Protein 8JQJ (pdb70)

Structure (mmCIF, N/CA/C/O backbone):
data_8JQJ
#
_entry.id   8JQJ
#
_cell.length_a   50.329
_cell.length_b   52.353
_cell.length_c   117.491
_cell.angle_alpha   90.00
_cell.angle_beta   90.00
_cell.angle_gamma   90.00
#
_symmetry.space_group_name_H-M   'P 21 21 21'
#
loop_
_entity.id
_entity.type
_entity.pdbx_description
1 polymer 'Aldehyde reductase 2'
2 water water
#
loop_
_atom_site.group_PDB
_atom_site.id
_atom_site.type_symbol
_atom_site.label_atom_id
_atom_site.label_alt_id
_atom_site.label_comp_id
_atom_site.label_asym_id
_atom_site.label_entity_id
_atom_site.label_seq_id
_atom_site.pdbx_PDB_ins_code
_atom_site.Cartn_x
_atom_site.Cartn_y
_atom_site.Cartn_z
_atom_site.occupancy
_atom_site.B_iso_or_equiv
_atom_site.auth_seq_id
_atom_site.auth_comp_id
_atom_site.auth_asym_id
_atom_site.auth_atom_id
_atom_site.pdbx_PDB_model_num
ATOM 1 N N . ILE A 1 4 ? 39.842 46.322 8.135 1.00 40.95 4 ILE A N 1
ATOM 2 C CA . ILE A 1 4 ? 41.034 45.503 8.308 1.00 35.09 4 ILE A CA 1
ATOM 3 C C . ILE A 1 4 ? 42.099 45.911 7.294 1.00 33.60 4 ILE A C 1
ATOM 4 O O . ILE A 1 4 ? 41.847 45.898 6.088 1.00 33.60 4 ILE A O 1
ATOM 9 N N . ASP A 1 5 ? 43.285 46.271 7.785 1.00 32.39 5 ASP A N 1
ATOM 10 C CA . ASP A 1 5 ? 44.356 46.714 6.898 1.00 27.70 5 ASP A CA 1
ATOM 11 C C . ASP A 1 5 ? 44.722 45.630 5.890 1.00 21.41 5 ASP A C 1
ATOM 12 O O . ASP A 1 5 ? 44.996 44.481 6.254 1.00 21.30 5 ASP A O 1
ATOM 17 N N . ASN A 1 6 ? 44.717 46.009 4.612 1.00 18.78 6 ASN A N 1
ATOM 18 C CA . ASN A 1 6 ? 45.151 45.138 3.519 1.00 16.05 6 ASN A CA 1
ATOM 19 C C . ASN A 1 6 ? 44.291 43.890 3.354 1.00 16.59 6 ASN A C 1
ATOM 20 O O . ASN A 1 6 ? 44.757 42.881 2.829 1.00 16.80 6 ASN A O 1
ATOM 25 N N . ALA A 1 7 ? 43.027 43.955 3.763 1.00 17.56 7 ALA A N 1
ATOM 26 C CA . ALA A 1 7 ? 42.153 42.796 3.629 1.00 14.96 7 ALA A CA 1
ATOM 27 C C . ALA A 1 7 ? 42.111 42.319 2.181 1.00 18.08 7 ALA A C 1
ATOM 28 O O . ALA A 1 7 ? 41.949 43.115 1.252 1.00 17.85 7 ALA A O 1
ATOM 30 N N . VAL A 1 8 ? 42.274 41.010 1.981 1.00 15.17 8 VAL A N 1
ATOM 31 C CA . VAL A 1 8 ? 42.285 40.491 0.618 1.00 17.40 8 VAL A CA 1
ATOM 32 C C . VAL A 1 8 ? 40.872 40.328 0.080 1.00 18.04 8 VAL A C 1
ATOM 33 O O . VAL A 1 8 ? 40.686 40.228 -1.141 1.00 21.24 8 VAL A O 1
ATOM 37 N N . LEU A 1 9 ? 39.873 40.278 0.955 1.00 16.37 9 LEU A N 1
ATOM 38 C CA . LEU A 1 9 ? 38.495 40.374 0.524 1.00 17.18 9 LEU A CA 1
ATOM 39 C C . LEU A 1 9 ? 38.043 41.800 0.772 1.00 18.91 9 LEU A C 1
ATOM 40 O O . LEU A 1 9 ? 38.064 42.254 1.927 1.00 18.31 9 LEU A O 1
ATOM 45 N N . PRO A 1 10 ? 37.676 42.541 -0.273 1.00 22.74 10 PRO A N 1
ATOM 46 C CA . PRO A 1 10 ? 37.280 43.943 -0.096 1.00 25.71 10 PRO A CA 1
ATOM 47 C C . PRO A 1 10 ? 36.152 44.080 0.915 1.00 24.97 10 PRO A C 1
ATOM 48 O O . PRO A 1 10 ? 35.339 43.170 1.096 1.00 20.47 10 PRO A O 1
ATOM 52 N N . GLU A 1 11 ? 36.109 45.232 1.583 1.00 26.97 11 GLU A N 1
ATOM 53 C CA . GLU A 1 11 ? 35.045 45.477 2.546 1.00 30.18 11 GLU A CA 1
ATOM 54 C C . GLU A 1 11 ? 33.682 45.327 1.884 1.00 24.38 11 GLU A C 1
ATOM 55 O O . GLU A 1 11 ? 33.468 45.769 0.752 1.00 24.90 11 GLU A O 1
ATOM 61 N N . GLY A 1 12 ? 32.767 44.676 2.594 1.00 21.40 12 GLY A N 1
ATOM 62 C CA . GLY A 1 12 ? 31.455 44.401 2.058 1.00 21.64 12 GLY A CA 1
ATOM 63 C C . GLY A 1 12 ? 31.354 43.163 1.197 1.00 19.53 12 GLY A C 1
ATOM 64 O O . GLY A 1 12 ? 30.264 42.878 0.687 1.00 20.01 12 GLY A O 1
ATOM 65 N N . SER A 1 13 ? 32.448 42.419 1.023 1.00 18.82 13 SER A N 1
ATOM 66 C CA . SER A 1 13 ? 32.435 41.193 0.240 1.00 18.84 13 SER A CA 1
ATOM 67 C C . SER A 1 13 ? 31.559 40.141 0.914 1.00 15.35 13 SER A C 1
ATOM 68 O O . SER A 1 13 ? 31.324 40.171 2.126 1.00 16.28 13 SER A O 1
ATOM 71 N N . LEU A 1 14 ? 31.095 39.188 0.108 1.00 15.77 14 LEU A N 1
ATOM 72 C CA . LEU A 1 14 ? 30.244 38.104 0.585 1.00 14.55 14 LEU A CA 1
ATOM 73 C C . LEU A 1 14 ? 31.086 36.896 0.980 1.00 14.83 14 LEU A C 1
ATOM 74 O O . LEU A 1 14 ? 31.941 36.444 0.213 1.00 14.68 14 LEU A O 1
ATOM 79 N N . VAL A 1 15 ? 30.823 36.359 2.170 1.00 13.63 15 VAL A N 1
ATOM 80 C CA . VAL A 1 15 ? 31.436 35.118 2.627 1.00 14.49 15 VAL A CA 1
ATOM 81 C C . VAL A 1 15 ? 30.339 34.088 2.865 1.00 13.26 15 VAL A C 1
ATOM 82 O O . VAL A 1 15 ? 29.347 34.373 3.548 1.00 13.08 15 VAL A O 1
ATOM 86 N N . LEU A 1 16 ? 30.511 32.902 2.290 1.00 12.35 16 LEU A N 1
ATOM 87 C CA . LEU A 1 16 ? 29.628 31.779 2.568 1.00 12.18 16 LEU A CA 1
ATOM 88 C C . LEU A 1 16 ? 30.126 31.062 3.816 1.00 13.34 16 LEU A C 1
ATOM 89 O O . LEU A 1 16 ? 31.281 30.622 3.859 1.00 13.97 16 LEU A O 1
ATOM 94 N N . VAL A 1 17 ? 29.277 30.951 4.833 1.00 12.92 17 VAL A N 1
ATOM 95 C CA . VAL A 1 17 ? 29.601 30.215 6.053 1.00 12.74 17 VAL A CA 1
ATOM 96 C C . VAL A 1 17 ? 28.671 29.013 6.110 1.00 13.69 17 VAL A C 1
ATOM 97 O O . VAL A 1 17 ? 27.460 29.166 6.308 1.00 14.71 17 VAL A O 1
ATOM 101 N N . THR A 1 18 ? 29.217 27.816 5.929 1.00 13.53 18 THR A N 1
ATOM 102 C CA . THR A 1 18 ? 28.384 26.622 5.991 1.00 13.34 18 THR A CA 1
ATOM 103 C C . THR A 1 18 ? 28.185 26.186 7.439 1.00 14.64 18 THR A C 1
ATOM 104 O O . THR A 1 18 ? 29.066 26.342 8.284 1.00 15.88 18 THR A O 1
ATOM 108 N N . GLY A 1 19 ? 27.004 25.649 7.726 1.00 14.37 19 GLY A N 1
ATOM 109 C CA . GLY A 1 19 ? 26.693 25.241 9.091 1.00 15.83 19 GLY A CA 1
ATOM 110 C C . GLY A 1 19 ? 26.611 26.395 10.066 1.00 16.14 19 GLY A C 1
ATOM 111 O O . GLY A 1 19 ? 27.028 26.260 11.225 1.00 16.09 19 GLY A O 1
ATOM 112 N N . ALA A 1 20 ? 26.047 27.523 9.632 1.00 15.50 20 ALA A N 1
ATOM 113 C CA . ALA A 1 20 ? 26.111 28.773 10.376 1.00 15.50 20 ALA A CA 1
ATOM 114 C C . ALA A 1 20 ? 25.340 28.740 11.689 1.00 15.14 20 ALA A C 1
ATOM 115 O O . ALA A 1 20 ? 25.535 29.628 12.525 1.00 17.78 20 ALA A O 1
ATOM 117 N N . ASN A 1 21 ? 24.465 27.753 11.887 1.00 15.89 21 ASN A N 1
ATOM 118 C CA . ASN A 1 21 ? 23.738 27.651 13.145 1.00 16.94 21 ASN A CA 1
ATOM 119 C C . ASN A 1 21 ? 24.557 26.999 14.253 1.00 16.93 21 ASN A C 1
ATOM 120 O O . ASN A 1 21 ? 24.124 27.022 15.412 1.00 18.42 21 ASN A O 1
ATOM 125 N N . GLY A 1 22 ? 25.709 26.412 13.930 1.00 15.40 22 GLY A N 1
ATOM 126 C CA . GLY A 1 22 ? 26.552 25.825 14.956 1.00 17.43 22 GLY A CA 1
ATOM 127 C C . GLY A 1 22 ? 27.108 26.875 15.900 1.00 15.46 22 GLY A C 1
ATOM 128 O O . GLY A 1 22 ? 27.134 28.070 15.601 1.00 14.90 22 GLY A O 1
ATOM 129 N N . PHE A 1 23 ? 27.551 26.417 17.076 1.00 16.10 23 PHE A N 1
ATOM 130 C CA . PHE A 1 23 ? 28.055 27.346 18.085 1.00 15.96 23 PHE A CA 1
ATOM 131 C C . PHE A 1 23 ? 29.293 28.091 17.583 1.00 14.54 23 PHE A C 1
ATOM 132 O O . PHE A 1 23 ? 29.317 29.328 17.536 1.00 14.98 23 PHE A O 1
ATOM 140 N N . VAL A 1 24 ? 30.340 27.352 17.218 1.00 14.44 24 VAL A N 1
ATOM 141 C CA . VAL A 1 24 ? 31.546 27.994 16.699 1.00 16.15 24 VAL A CA 1
ATOM 142 C C . VAL A 1 24 ? 31.224 28.795 15.440 1.00 14.55 24 VAL A C 1
ATOM 143 O O . VAL A 1 24 ? 31.664 29.942 15.283 1.00 14.68 24 VAL A O 1
ATOM 147 N N . ALA A 1 25 ? 30.428 28.213 14.541 1.00 14.69 25 ALA A N 1
ATOM 148 C CA . ALA A 1 25 ? 30.125 28.880 13.279 1.00 14.71 25 ALA A CA 1
ATOM 149 C C . ALA A 1 25 ? 29.428 30.213 13.507 1.00 14.61 25 ALA A C 1
ATOM 150 O O . ALA A 1 25 ? 29.706 31.191 12.803 1.00 13.96 25 ALA A O 1
ATOM 152 N N . SER A 1 26 ? 28.528 30.279 14.494 1.00 14.67 26 SER A N 1
ATOM 153 C CA . SER A 1 26 ? 27.819 31.530 14.750 1.00 14.67 26 SER A CA 1
ATOM 154 C C . SER A 1 26 ? 28.765 32.631 15.208 1.00 13.49 26 SER A C 1
ATOM 155 O O . SER A 1 26 ? 28.515 33.812 14.944 1.00 14.32 26 SER A O 1
ATOM 158 N N . HIS A 1 27 ? 29.860 32.271 15.883 1.00 13.39 27 HIS A N 1
ATOM 159 C CA . HIS A 1 27 ? 30.857 33.272 16.246 1.00 13.86 27 HIS A CA 1
ATOM 160 C C . HIS A 1 27 ? 31.695 33.708 15.050 1.00 13.10 27 HIS A C 1
ATOM 161 O O . HIS A 1 27 ? 32.135 34.862 14.999 1.00 15.00 27 HIS A O 1
ATOM 168 N N . VAL A 1 28 ? 31.929 32.801 14.103 1.00 13.25 28 VAL A N 1
ATOM 169 C CA . VAL A 1 28 ? 32.557 33.178 12.843 1.00 12.76 28 VAL A CA 1
ATOM 170 C C . VAL A 1 28 ? 31.667 34.154 12.083 1.00 13.72 28 VAL A C 1
ATOM 171 O O . VAL A 1 28 ? 32.132 35.197 11.606 1.00 14.72 28 VAL A O 1
ATOM 175 N N . VAL A 1 29 ? 30.371 33.841 11.990 1.00 13.80 29 VAL A N 1
ATOM 176 C CA . VAL A 1 29 ? 29.415 34.761 11.376 1.00 13.19 29 VAL A CA 1
ATOM 177 C C . VAL A 1 29 ? 29.462 36.119 12.063 1.00 14.12 29 VAL A C 1
ATOM 178 O O . VAL A 1 29 ? 29.586 37.164 11.407 1.00 14.56 29 VAL A O 1
ATOM 182 N N . GLU A 1 30 ? 29.362 36.125 13.396 1.00 13.75 30 GLU A N 1
ATOM 183 C CA . GLU A 1 30 ? 29.301 37.386 14.127 1.00 13.50 30 GLU A CA 1
ATOM 184 C C . GLU A 1 30 ? 30.524 38.254 13.861 1.00 15.67 30 GLU A C 1
ATOM 185 O O . GLU A 1 30 ? 30.397 39.466 13.646 1.00 16.82 30 GLU A O 1
ATOM 191 N N . GLN A 1 31 ? 31.717 37.653 13.835 1.00 14.56 31 GLN A N 1
ATOM 192 C CA . GLN A 1 31 ? 32.921 38.449 13.620 1.00 14.99 31 GLN A CA 1
ATOM 193 C C . GLN A 1 31 ? 33.006 38.957 12.183 1.00 14.91 31 GLN A C 1
ATOM 194 O O . GLN A 1 31 ? 33.486 40.071 11.940 1.00 15.14 31 GLN A O 1
ATOM 200 N N . LEU A 1 32 ? 32.541 38.164 11.219 1.00 13.6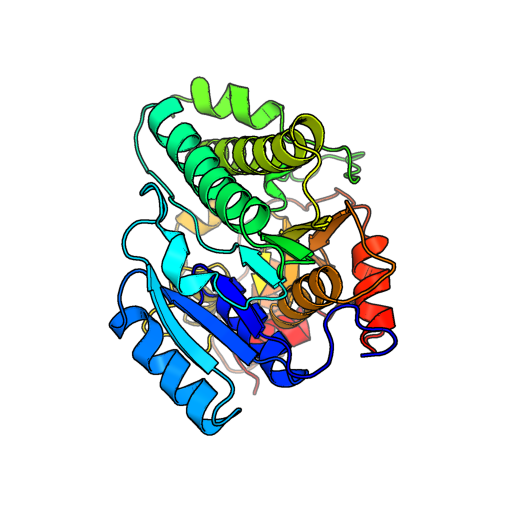2 32 LEU A N 1
ATOM 201 C CA . LEU A 1 32 ? 32.496 38.638 9.839 1.00 13.00 32 LEU A CA 1
ATOM 202 C C . LEU A 1 32 ? 31.559 39.833 9.708 1.00 13.73 32 LEU A C 1
ATOM 203 O O . LEU A 1 32 ? 31.915 40.859 9.115 1.00 15.68 32 LEU A O 1
ATOM 208 N N . LEU A 1 33 ? 30.356 39.715 10.273 1.00 13.54 33 LEU A N 1
ATOM 209 C CA . LEU A 1 33 ? 29.387 40.806 10.217 1.00 14.36 33 LEU A CA 1
ATOM 210 C C . LEU A 1 33 ? 29.902 42.033 10.959 1.00 14.78 33 LEU A C 1
ATOM 211 O O . LEU A 1 33 ? 29.737 43.167 10.492 1.00 17.33 33 LEU A O 1
ATOM 216 N N . GLU A 1 34 ? 30.536 41.818 12.117 1.00 17.17 34 GLU A N 1
ATOM 217 C CA . GLU A 1 34 ? 31.113 42.905 12.901 1.00 17.78 34 GLU A CA 1
ATOM 218 C C . GLU A 1 34 ? 32.144 43.695 12.103 1.00 18.35 34 GLU A C 1
ATOM 219 O O . GLU A 1 34 ? 32.309 44.899 12.326 1.00 20.64 34 GLU A O 1
ATOM 225 N N . HIS A 1 35 ? 32.845 43.045 11.175 1.00 15.69 35 HIS A N 1
ATOM 226 C CA . HIS A 1 35 ? 33.892 43.703 10.406 1.00 16.03 35 HIS A CA 1
ATOM 227 C C . HIS A 1 35 ? 33.435 44.122 9.012 1.00 17.80 35 HIS A C 1
ATOM 228 O O . HIS A 1 35 ? 34.273 44.406 8.149 1.00 21.19 35 HIS A O 1
ATOM 235 N N . GLY A 1 36 ? 32.126 44.177 8.785 1.00 17.33 36 GLY A N 1
ATOM 236 C CA . GLY A 1 36 ? 31.582 44.776 7.584 1.00 18.26 36 GLY A CA 1
ATOM 237 C C . GLY A 1 36 ? 31.377 43.845 6.416 1.00 20.16 36 GLY A C 1
ATOM 238 O O . GLY A 1 36 ? 31.062 44.320 5.319 1.00 21.02 36 GLY A O 1
ATOM 239 N N . TYR A 1 37 ? 31.536 42.541 6.605 1.00 15.33 37 TYR A N 1
ATOM 240 C CA . TYR A 1 37 ? 31.319 41.594 5.527 1.00 14.81 37 TYR A CA 1
ATOM 241 C C . TYR A 1 37 ? 29.860 41.162 5.483 1.00 15.15 37 TYR A C 1
ATOM 242 O O . TYR A 1 37 ? 29.150 41.186 6.490 1.00 16.82 37 TYR A O 1
ATOM 251 N N . LYS A 1 38 ? 29.406 40.798 4.293 1.00 15.53 38 LYS A N 1
ATOM 252 C CA . LYS A 1 38 ? 28.121 40.137 4.171 1.00 13.77 38 LYS A CA 1
ATOM 253 C C . LYS A 1 38 ? 28.330 38.637 4.317 1.00 14.07 38 LYS A C 1
ATOM 254 O O . LYS A 1 38 ? 29.354 38.090 3.894 1.00 16.03 38 LYS A O 1
ATOM 260 N N . VAL A 1 39 ? 27.358 37.972 4.930 1.00 14.56 39 VAL A N 1
ATOM 261 C CA . VAL A 1 39 ? 27.451 36.543 5.185 1.00 14.41 39 VAL A CA 1
ATOM 262 C C . VAL A 1 39 ? 26.213 35.853 4.637 1.00 15.12 39 VAL A C 1
ATOM 263 O O . VAL A 1 39 ? 25.085 36.293 4.890 1.00 15.24 39 VAL A O 1
ATOM 267 N N . ARG A 1 40 ? 26.425 34.787 3.878 1.00 13.24 40 ARG A N 1
ATOM 268 C CA . ARG A 1 40 ? 25.373 33.842 3.532 1.00 13.81 40 ARG A CA 1
ATOM 269 C C . ARG A 1 40 ? 25.638 32.608 4.378 1.00 13.12 40 ARG A C 1
ATOM 270 O O . ARG A 1 40 ? 26.657 31.932 4.193 1.00 13.59 40 ARG A O 1
ATOM 278 N N . GLY A 1 41 ? 24.743 32.337 5.319 1.00 12.87 41 GLY A N 1
ATOM 279 C CA . GLY A 1 41 ? 24.946 31.238 6.244 1.00 13.71 41 GLY A CA 1
ATOM 280 C C . GLY A 1 41 ? 24.024 30.077 5.944 1.00 15.42 41 GLY A C 1
ATOM 281 O O . GLY A 1 41 ? 22.811 30.276 5.817 1.00 16.00 41 GLY A O 1
ATOM 282 N N . THR A 1 42 ? 24.566 28.869 5.810 1.00 15.13 42 THR A N 1
ATOM 283 C CA . THR A 1 42 ? 23.750 27.708 5.484 1.00 15.52 42 THR A CA 1
ATOM 284 C C . THR A 1 42 ? 23.372 26.906 6.722 1.00 15.95 42 THR A C 1
ATOM 285 O O . THR A 1 42 ? 24.095 26.869 7.719 1.00 15.79 42 THR A O 1
ATOM 289 N N . ALA A 1 43 ? 22.218 26.257 6.633 1.00 17.06 43 ALA A N 1
ATOM 290 C CA . ALA A 1 43 ? 21.792 25.276 7.616 1.00 19.20 43 ALA A CA 1
ATOM 291 C C . ALA A 1 43 ? 20.966 24.228 6.889 1.00 20.94 43 ALA A C 1
ATOM 292 O O . ALA A 1 43 ? 20.576 24.408 5.732 1.00 18.92 43 ALA A O 1
ATOM 294 N N . ARG A 1 44 ? 20.698 23.109 7.564 1.00 23.24 44 ARG A N 1
ATOM 295 C CA . ARG A 1 44 ? 19.948 21.997 6.917 1.00 26.37 44 ARG A CA 1
ATOM 296 C C . ARG A 1 44 ? 18.489 22.409 6.694 1.00 27.64 44 ARG A C 1
ATOM 297 O O . ARG A 1 44 ? 17.855 21.821 5.809 1.00 28.45 44 ARG A O 1
ATOM 305 N N . SER A 1 45 ? 17.984 23.367 7.472 1.00 26.40 45 SER A N 1
ATOM 306 C CA . SER A 1 45 ? 16.648 23.893 7.249 1.00 30.16 45 SER A CA 1
ATOM 307 C C . SER A 1 45 ? 16.644 25.347 7.692 1.00 28.20 45 SER A C 1
ATOM 308 O O . SER A 1 45 ? 17.480 25.770 8.496 1.00 29.00 45 SER A O 1
ATOM 311 N N . ALA A 1 46 ? 15.697 26.116 7.152 1.00 28.75 46 ALA A N 1
ATOM 312 C CA . ALA A 1 46 ? 15.608 27.522 7.527 1.00 28.26 46 ALA A CA 1
ATOM 313 C C . ALA A 1 46 ? 15.251 27.694 8.998 1.00 29.86 46 ALA A C 1
ATOM 314 O O . ALA A 1 46 ? 15.671 28.674 9.625 1.00 29.51 46 ALA A O 1
ATOM 316 N N . SER A 1 47 ? 14.499 26.753 9.575 1.00 30.60 47 SER A N 1
ATOM 317 C CA . SER A 1 47 ? 14.125 26.894 10.980 1.00 30.83 47 SER A CA 1
ATOM 318 C C . SER A 1 47 ? 15.335 26.808 11.905 1.00 28.54 47 SER A C 1
ATOM 319 O O . SER A 1 47 ? 15.347 27.445 12.966 1.00 28.75 47 SER A O 1
ATOM 322 N N . LYS A 1 48 ? 16.369 26.056 11.508 1.00 28.16 48 LYS A N 1
ATOM 323 C CA . LYS A 1 48 ? 17.590 25.966 12.309 1.00 28.15 48 LYS A CA 1
ATOM 324 C C . LYS A 1 48 ? 18.239 27.328 12.529 1.00 25.40 48 LYS A C 1
ATOM 325 O O . LYS A 1 48 ? 18.951 27.521 13.520 1.00 26.90 48 LYS A O 1
ATOM 331 N N . LEU A 1 49 ? 18.023 28.273 11.615 1.00 22.25 49 LEU A N 1
ATOM 332 C CA . LEU A 1 49 ? 18.667 29.575 11.668 1.00 21.46 49 LEU A CA 1
ATOM 333 C C . LEU A 1 49 ? 17.717 30.698 12.061 1.00 20.85 49 LEU A C 1
ATOM 334 O O . LEU A 1 49 ? 18.128 31.863 12.075 1.00 21.06 49 LEU A O 1
ATOM 339 N N . ALA A 1 50 ? 16.467 30.379 12.406 1.00 22.98 50 ALA A N 1
ATOM 340 C CA . ALA A 1 50 ? 15.459 31.418 12.598 1.00 22.94 50 ALA A CA 1
ATOM 341 C C . ALA A 1 50 ? 15.833 32.375 13.727 1.00 20.90 50 ALA A C 1
ATOM 342 O O . ALA A 1 50 ? 15.749 33.599 13.569 1.00 21.11 50 ALA A O 1
ATOM 344 N N . ASN A 1 51 ? 16.240 31.840 14.882 1.00 20.31 51 ASN A N 1
ATOM 345 C CA . ASN A 1 51 ? 16.565 32.709 16.012 1.00 22.64 51 ASN A CA 1
ATOM 346 C C . ASN A 1 51 ? 17.832 33.515 15.756 1.00 20.45 51 ASN A C 1
ATOM 347 O O . ASN A 1 51 ? 17.881 34.714 16.056 1.00 21.57 51 ASN A O 1
ATOM 352 N N . LEU A 1 52 ? 18.869 32.875 15.208 1.00 21.12 52 LEU A N 1
ATOM 353 C CA . LEU A 1 52 ? 20.100 33.596 14.901 1.00 17.66 52 LEU A CA 1
ATOM 354 C C . LEU A 1 52 ? 19.862 34.664 13.841 1.00 18.89 52 LEU A C 1
ATOM 355 O O . LEU A 1 52 ? 20.442 35.756 13.903 1.00 18.99 52 LEU A O 1
ATOM 360 N N . GLN A 1 53 ? 19.004 34.369 12.863 1.00 18.67 53 GLN A N 1
ATOM 361 C CA . GLN A 1 53 ? 18.662 35.360 11.849 1.00 19.43 53 GLN A CA 1
ATOM 362 C C . GLN A 1 53 ? 18.018 36.597 12.469 1.00 17.41 53 GLN A C 1
ATOM 363 O O . GLN A 1 53 ? 18.315 37.727 12.065 1.00 18.83 53 GLN A O 1
ATOM 369 N N . LYS A 1 54 ? 17.136 36.408 13.452 1.00 17.63 54 LYS A N 1
ATOM 370 C CA . LYS A 1 54 ? 16.533 37.561 14.118 1.00 21.37 54 LYS A CA 1
ATOM 371 C C . LYS A 1 54 ? 17.578 38.402 14.844 1.00 18.47 54 LYS A C 1
ATOM 372 O O . LYS A 1 54 ? 17.515 39.637 14.817 1.00 20.12 54 LYS A O 1
ATOM 378 N N . ARG A 1 55 ? 18.547 37.756 15.501 1.00 18.88 55 ARG A N 1
ATOM 379 C CA . ARG A 1 55 ? 19.612 38.506 16.159 1.00 19.75 55 ARG A CA 1
ATOM 380 C C . ARG A 1 55 ? 20.426 39.306 15.151 1.00 16.39 55 ARG A C 1
ATOM 381 O O . ARG A 1 55 ? 20.698 40.496 15.357 1.00 17.69 55 ARG A O 1
ATOM 389 N N . TRP A 1 56 ? 20.837 38.662 14.057 1.00 17.86 56 TRP A N 1
ATOM 390 C CA . TRP A 1 56 ? 21.692 39.329 13.082 1.00 17.56 56 TRP A CA 1
ATOM 391 C C . TRP A 1 56 ? 20.926 40.367 12.272 1.00 16.11 56 TRP A C 1
ATOM 392 O O . TRP A 1 56 ? 21.519 41.345 11.796 1.00 16.89 56 TRP A O 1
ATOM 403 N N . ASP A 1 57 ? 19.612 40.184 12.132 1.00 17.29 57 ASP A N 1
ATOM 404 C CA . ASP A 1 57 ? 18.791 41.190 11.468 1.00 18.81 57 ASP A CA 1
ATOM 405 C C . ASP A 1 57 ? 18.690 42.458 12.307 1.00 17.85 57 ASP A C 1
ATOM 406 O O . ASP A 1 57 ? 18.638 43.563 11.755 1.00 20.93 57 ASP A O 1
ATOM 411 N N . ALA A 1 58 ? 18.687 42.325 13.636 1.00 17.60 58 ALA A N 1
ATOM 412 C CA . ALA A 1 58 ? 18.709 43.504 14.497 1.00 16.89 58 ALA A CA 1
ATOM 413 C C . ALA A 1 58 ? 20.110 44.096 14.595 1.00 17.72 58 ALA A C 1
ATOM 414 O O . ALA A 1 58 ? 20.297 45.304 14.422 1.00 19.46 58 ALA A O 1
ATOM 416 N N . LYS A 1 59 ? 21.114 43.258 14.862 1.00 19.06 59 LYS A N 1
ATOM 417 C CA . LYS A 1 59 ? 22.453 43.782 15.108 1.00 21.25 59 LYS A CA 1
ATOM 418 C C . LYS A 1 59 ? 23.121 44.276 13.833 1.00 19.84 59 LYS A C 1
ATOM 419 O O . LYS A 1 59 ? 23.841 45.283 13.857 1.00 23.47 59 LYS A O 1
ATOM 425 N N . TYR A 1 60 ? 22.936 43.548 12.731 1.00 18.24 60 TYR A N 1
ATOM 426 C CA . TYR A 1 60 ? 23.610 43.903 11.455 1.00 17.08 60 TYR A CA 1
ATOM 427 C C . TYR A 1 60 ? 22.570 43.867 10.339 1.00 19.12 60 TYR A C 1
ATOM 428 O O . TYR A 1 60 ? 22.597 42.942 9.511 1.00 18.36 60 TYR A O 1
ATOM 437 N N . PRO A 1 61 ? 21.672 44.867 10.244 1.00 20.06 61 PRO A N 1
ATOM 438 C CA . PRO A 1 61 ? 20.583 44.755 9.276 1.00 20.24 61 PRO A CA 1
ATOM 439 C C . PRO A 1 61 ? 21.047 44.684 7.816 1.00 18.89 61 PRO A C 1
ATOM 440 O O . PRO A 1 61 ? 21.879 45.468 7.421 1.00 19.81 61 PRO A O 1
ATOM 444 N N . GLY A 1 62 ? 20.499 43.725 7.069 1.00 21.04 62 GLY A N 1
ATOM 445 C CA . GLY A 1 62 ? 20.792 43.571 5.630 1.00 21.59 62 GLY A CA 1
ATOM 446 C C . GLY A 1 62 ? 22.100 42.849 5.359 1.00 21.42 62 GLY A C 1
ATOM 447 O O . GLY A 1 62 ? 22.401 42.634 4.179 1.00 23.92 62 GLY A O 1
ATOM 448 N N . ARG A 1 63 ? 22.837 42.454 6.401 1.00 17.08 63 ARG A N 1
ATOM 449 C CA . ARG A 1 63 ? 24.185 41.867 6.163 1.00 17.54 63 ARG A CA 1
ATOM 450 C C . ARG A 1 63 ? 24.186 40.337 6.217 1.00 13.96 63 ARG A C 1
ATOM 451 O O . ARG A 1 63 ? 25.144 39.743 5.713 1.00 16.22 63 ARG A O 1
ATOM 459 N N . PHE A 1 64 ? 23.133 39.736 6.761 1.00 15.21 64 PHE A N 1
ATOM 460 C CA . PHE A 1 64 ? 23.113 38.262 6.918 1.00 13.87 64 PHE A CA 1
ATOM 461 C C . PHE A 1 64 ? 21.956 37.669 6.123 1.00 18.18 64 PHE A C 1
ATOM 462 O O . PHE A 1 64 ? 20.837 38.188 6.205 1.00 19.50 64 PHE A O 1
ATOM 470 N N . GLU A 1 65 ? 22.252 36.616 5.374 1.00 16.97 65 GLU A N 1
ATOM 471 C CA . GLU A 1 65 ? 21.191 35.923 4.613 1.00 18.30 65 GLU A CA 1
ATOM 472 C C . GLU A 1 65 ? 21.203 34.430 4.940 1.00 17.57 65 GLU A C 1
ATOM 473 O O . GLU A 1 65 ? 22.277 33.819 4.879 1.00 16.48 65 GLU A O 1
ATOM 479 N N . THR A 1 66 ? 20.049 33.889 5.310 1.00 16.87 66 THR A N 1
ATOM 480 C CA . THR A 1 66 ? 19.910 32.456 5.524 1.00 17.64 66 THR A CA 1
ATOM 481 C C . THR A 1 66 ? 19.863 31.732 4.185 1.00 18.05 66 THR A C 1
ATOM 482 O O . THR A 1 66 ? 19.242 32.200 3.225 1.00 18.82 66 THR A O 1
ATOM 486 N N . ALA A 1 67 ? 20.530 30.582 4.121 1.00 17.28 67 ALA A N 1
ATOM 487 C CA . ALA A 1 67 ? 20.475 29.701 2.966 1.00 18.39 67 ALA A CA 1
ATOM 488 C C . ALA A 1 67 ? 20.290 28.275 3.458 1.00 19.70 67 ALA A C 1
ATOM 489 O O . ALA A 1 67 ? 20.717 27.924 4.559 1.00 19.87 67 ALA A O 1
ATOM 491 N N . VAL A 1 68 ? 19.644 27.449 2.647 1.00 21.21 68 VAL A N 1
ATOM 492 C CA . VAL A 1 68 ? 19.364 26.070 3.024 1.00 21.24 68 VAL A CA 1
ATOM 493 C C . VAL A 1 68 ? 20.200 25.144 2.158 1.00 24.72 68 VAL A C 1
ATOM 494 O O . VAL A 1 68 ? 20.089 25.160 0.925 1.00 25.06 68 VAL A O 1
ATOM 498 N N . VAL A 1 69 ? 21.037 24.340 2.808 1.00 19.84 69 VAL A N 1
ATOM 499 C CA . VAL A 1 69 ? 21.731 23.227 2.173 1.00 21.93 69 VAL A CA 1
ATOM 500 C C . VAL A 1 69 ? 21.371 22.015 3.021 1.00 23.99 69 VAL A C 1
ATOM 501 O O . VAL A 1 69 ? 21.949 21.799 4.091 1.00 23.43 69 VAL A O 1
ATOM 505 N N . GLU A 1 70 ? 20.374 21.252 2.587 1.00 25.25 70 GLU A N 1
ATOM 506 C CA . GLU A 1 70 ? 19.871 20.133 3.429 1.00 29.90 70 GLU A CA 1
ATOM 507 C C . GLU A 1 70 ? 20.858 18.966 3.432 1.00 32.94 70 GLU A C 1
ATOM 508 O O . GLU A 1 70 ? 20.961 18.296 4.461 1.00 33.43 70 GLU A O 1
ATOM 514 N N . ASP A 1 71 ? 21.576 18.761 2.336 1.00 29.18 71 ASP A N 1
ATOM 515 C CA . ASP A 1 71 ? 22.456 17.602 2.213 1.00 30.89 71 ASP A CA 1
ATOM 516 C C . ASP A 1 71 ? 23.839 18.059 1.759 1.00 26.97 71 ASP A C 1
ATOM 517 O O . ASP A 1 71 ? 24.039 18.369 0.580 1.00 26.95 71 ASP A O 1
ATOM 522 N N . MET A 1 72 ? 24.788 18.069 2.700 1.00 25.02 72 MET A N 1
ATOM 523 C CA . MET A 1 72 ? 26.181 18.439 2.458 1.00 26.83 72 MET A CA 1
ATOM 524 C C . MET A 1 72 ? 26.887 17.538 1.460 1.00 26.46 72 MET A C 1
ATOM 525 O O . MET A 1 72 ? 27.899 17.953 0.879 1.00 22.62 72 MET A O 1
ATOM 530 N N . LEU A 1 73 ? 26.430 16.303 1.291 1.00 22.26 73 LEU A N 1
ATOM 531 C CA . LEU A 1 73 ? 27.165 15.332 0.497 1.00 24.32 73 LEU A CA 1
ATOM 532 C C . LEU A 1 73 ? 26.691 15.278 -0.946 1.00 23.01 73 LEU A C 1
ATOM 533 O O . LEU A 1 73 ? 27.337 14.623 -1.772 1.00 25.30 73 LEU A O 1
ATOM 538 N N . LYS A 1 74 ? 25.603 15.970 -1.265 1.00 22.40 74 LYS A N 1
ATOM 539 C CA . LYS A 1 74 ? 24.992 15.861 -2.581 1.00 26.03 74 LYS A CA 1
ATOM 540 C C . LYS A 1 74 ? 25.869 16.543 -3.627 1.00 26.53 74 LYS A C 1
ATOM 541 O O . LYS A 1 74 ? 26.433 17.615 -3.387 1.00 21.49 74 LYS A O 1
ATOM 547 N N . GLN A 1 75 ? 26.014 15.899 -4.784 1.00 26.01 75 GLN A N 1
ATOM 548 C CA . GLN A 1 75 ? 26.692 16.542 -5.902 1.00 27.87 75 GLN A CA 1
ATOM 549 C C . GLN A 1 75 ? 25.939 17.803 -6.303 1.00 26.65 75 GLN A C 1
ATOM 550 O O . GLN A 1 75 ? 24.723 17.775 -6.518 1.00 28.26 75 GLN A O 1
ATOM 556 N N . GLY A 1 76 ? 26.667 18.914 -6.396 1.00 23.88 76 GLY A N 1
ATOM 557 C CA . GLY A 1 76 ? 26.059 20.200 -6.660 1.00 23.62 76 GLY A CA 1
ATOM 558 C C . GLY A 1 76 ? 25.422 20.854 -5.457 1.00 21.56 76 GLY A C 1
ATOM 559 O O . GLY A 1 76 ? 24.658 21.812 -5.626 1.00 22.37 76 GLY A O 1
ATOM 560 N N . ALA A 1 77 ? 25.713 20.366 -4.246 1.00 19.17 77 ALA A N 1
ATOM 561 C CA . ALA A 1 77 ? 25.063 20.884 -3.045 1.00 20.86 77 ALA A CA 1
ATOM 562 C C . ALA A 1 77 ? 25.211 22.394 -2.917 1.00 19.26 77 ALA A C 1
ATOM 563 O O . ALA A 1 77 ? 24.300 23.075 -2.432 1.00 19.16 77 ALA A O 1
ATOM 565 N N . TYR A 1 78 ? 26.352 22.935 -3.336 1.00 18.42 78 TYR A N 1
ATOM 566 C CA . TYR A 1 78 ? 26.665 24.343 -3.142 1.00 17.78 78 TYR A CA 1
ATOM 567 C C . TYR A 1 78 ? 26.495 25.177 -4.401 1.00 18.83 78 TYR A C 1
ATOM 568 O O . TYR A 1 78 ? 26.832 26.363 -4.387 1.00 19.17 78 TYR A O 1
ATOM 577 N N . ASP A 1 79 ? 25.963 24.592 -5.478 1.00 19.89 79 ASP A N 1
ATOM 578 C CA . ASP A 1 79 ? 25.939 25.287 -6.763 1.00 22.61 79 ASP A CA 1
ATOM 579 C C . ASP A 1 79 ? 25.230 26.634 -6.662 1.00 21.12 79 ASP A C 1
ATOM 580 O O . ASP A 1 79 ? 25.660 27.617 -7.278 1.00 23.44 79 ASP A O 1
ATOM 585 N N . GLU A 1 80 ? 24.149 26.705 -5.884 1.00 21.52 80 GLU A N 1
ATOM 586 C CA . GLU A 1 80 ? 23.471 27.982 -5.695 1.00 20.69 80 GLU A CA 1
ATOM 587 C C . GLU A 1 80 ? 24.211 28.859 -4.689 1.00 18.21 80 GLU A C 1
ATOM 588 O O . GLU A 1 80 ? 24.584 29.994 -5.005 1.00 15.91 80 GLU A O 1
ATOM 594 N N . VAL A 1 81 ? 24.463 28.338 -3.483 1.00 15.64 81 VAL A N 1
ATOM 595 C CA . VAL A 1 81 ? 24.884 29.201 -2.382 1.00 16.09 81 VAL A CA 1
ATOM 596 C C . VAL A 1 81 ? 26.304 29.725 -2.543 1.00 14.56 81 VAL A C 1
ATOM 597 O O . VAL A 1 81 ? 26.661 30.727 -1.913 1.00 14.79 81 VAL A O 1
ATOM 601 N N . ILE A 1 82 ? 27.138 29.075 -3.361 1.00 14.21 82 ILE A N 1
ATOM 602 C CA . ILE A 1 82 ? 28.499 29.565 -3.574 1.00 16.50 82 ILE A CA 1
ATOM 603 C C . ILE A 1 82 ? 28.548 30.774 -4.493 1.00 15.74 82 ILE A C 1
ATOM 604 O O . ILE A 1 82 ? 29.564 31.481 -4.516 1.00 16.50 82 ILE A O 1
ATOM 609 N N . LYS A 1 83 ? 27.480 31.041 -5.244 1.00 15.98 83 LYS A N 1
ATOM 610 C CA . LYS A 1 83 ? 27.549 32.059 -6.287 1.00 17.50 83 LYS A CA 1
ATOM 611 C C . LYS A 1 83 ? 27.845 33.437 -5.709 1.00 15.53 83 LYS A C 1
ATOM 612 O O . LYS A 1 83 ? 27.175 33.901 -4.779 1.00 15.44 83 LYS A O 1
ATOM 618 N N . GLY A 1 84 ? 28.859 34.095 -6.274 1.00 16.77 84 GLY A N 1
ATOM 619 C CA . GLY A 1 84 ? 29.238 35.424 -5.858 1.00 18.16 84 GLY A CA 1
ATOM 620 C C . GLY A 1 84 ? 30.088 35.496 -4.611 1.00 16.96 84 GLY A C 1
ATOM 621 O O . GLY A 1 84 ? 30.482 36.599 -4.214 1.00 19.24 84 GLY A O 1
ATOM 622 N N . ALA A 1 85 ? 30.383 34.368 -3.972 1.00 14.89 85 ALA A N 1
ATOM 623 C CA . ALA A 1 85 ? 31.153 34.409 -2.740 1.00 14.97 85 ALA A CA 1
ATOM 624 C C . ALA A 1 85 ? 32.620 34.713 -3.025 1.00 13.23 85 ALA A C 1
ATOM 625 O O . ALA A 1 85 ? 33.227 34.156 -3.947 1.00 15.76 85 ALA A O 1
ATOM 627 N N . ALA A 1 86 ? 33.191 35.611 -2.229 1.00 13.49 86 ALA A N 1
ATOM 628 C CA . ALA A 1 86 ? 34.622 35.876 -2.269 1.00 13.30 86 ALA A CA 1
ATOM 629 C C . ALA A 1 86 ? 35.396 34.996 -1.300 1.00 12.66 86 ALA A C 1
ATOM 630 O O . ALA A 1 86 ? 36.599 34.787 -1.487 1.00 13.36 86 ALA A O 1
ATOM 632 N N . GLY A 1 87 ? 34.731 34.477 -0.271 1.00 13.99 87 GLY A N 1
ATOM 633 C CA . GLY A 1 87 ? 35.370 33.587 0.673 1.00 13.73 87 GLY A CA 1
ATOM 634 C C . GLY A 1 87 ? 34.377 32.540 1.131 1.00 14.77 87 GLY A C 1
ATOM 635 O O . GLY A 1 87 ? 33.157 32.714 1.026 1.00 12.95 87 GLY A O 1
ATOM 636 N N . VAL A 1 88 ? 34.921 31.438 1.639 1.00 12.49 88 VAL A N 1
ATOM 637 C CA . VAL A 1 88 ? 34.120 30.353 2.190 1.00 12.67 88 VAL A CA 1
ATOM 638 C C . VAL A 1 88 ? 34.719 29.964 3.531 1.00 12.95 88 VAL A C 1
ATOM 639 O O . VAL A 1 88 ? 35.927 29.721 3.623 1.00 13.20 88 VAL A O 1
ATOM 643 N N . ALA A 1 89 ? 33.883 29.917 4.566 1.00 12.85 89 ALA A N 1
ATOM 644 C CA . ALA A 1 89 ? 34.232 29.313 5.847 1.00 12.51 89 ALA A CA 1
ATOM 645 C C . ALA A 1 89 ? 33.423 28.030 5.944 1.00 12.95 89 ALA A C 1
ATOM 646 O O . ALA A 1 89 ? 32.195 28.075 6.087 1.00 13.99 89 ALA A O 1
ATOM 648 N N . HIS A 1 90 ? 34.096 26.891 5.826 1.00 13.24 90 HIS A N 1
ATOM 649 C CA . HIS A 1 90 ? 33.420 25.597 5.823 1.00 13.36 90 HIS A CA 1
ATOM 650 C C . HIS A 1 90 ? 33.414 25.037 7.239 1.00 13.50 90 HIS A C 1
ATOM 651 O O . HIS A 1 90 ? 34.409 24.468 7.708 1.00 14.25 90 HIS A O 1
ATOM 658 N N . ILE A 1 91 ? 32.273 25.192 7.907 1.00 13.21 91 ILE A N 1
ATOM 659 C CA . ILE A 1 91 ? 32.074 24.808 9.299 1.00 15.95 91 ILE A CA 1
ATOM 660 C C . ILE A 1 91 ? 31.039 23.706 9.440 1.00 19.16 91 ILE A C 1
ATOM 661 O O . ILE A 1 91 ? 30.846 23.189 10.545 1.00 25.15 91 ILE A O 1
ATOM 666 N N . ALA A 1 92 ? 30.354 23.345 8.363 1.00 18.43 92 ALA A N 1
ATOM 667 C CA . ALA A 1 92 ? 29.414 22.239 8.392 1.00 18.92 92 ALA A CA 1
ATOM 668 C C . ALA A 1 92 ? 30.171 20.929 8.250 1.00 25.27 92 ALA A C 1
ATOM 669 O O . ALA A 1 92 ? 31.212 20.858 7.593 1.00 22.59 92 ALA A O 1
ATOM 671 N N . SER A 1 93 ? 29.649 19.887 8.890 1.00 26.19 93 SER A N 1
ATOM 672 C CA . SER A 1 93 ? 30.233 18.562 8.749 1.00 27.25 93 SER A CA 1
ATOM 673 C C . SER A 1 93 ? 29.155 17.518 8.991 1.00 27.87 93 SER A C 1
ATOM 674 O O . SER A 1 93 ? 28.130 17.785 9.623 1.00 28.34 93 SER A O 1
ATOM 677 N N . VAL A 1 94 ? 29.388 16.330 8.446 1.00 30.40 94 VAL A N 1
ATOM 678 C CA . VAL A 1 94 ? 28.530 15.178 8.677 1.00 32.50 94 VAL A CA 1
ATOM 679 C C . VAL A 1 94 ? 29.207 14.319 9.730 1.00 36.45 94 VAL A C 1
ATOM 680 O O . VAL A 1 94 ? 30.323 13.827 9.520 1.00 35.82 94 VAL A O 1
ATOM 684 N N . VAL A 1 95 ? 28.553 14.162 10.872 1.00 37.07 95 VAL A N 1
ATOM 685 C CA . VAL A 1 95 ? 29.085 13.377 11.977 1.00 35.97 95 VAL A CA 1
ATOM 686 C C . VAL A 1 95 ? 28.253 12.106 12.089 1.00 38.76 95 VAL A C 1
ATOM 687 O O . VAL A 1 95 ? 27.110 12.135 12.561 1.00 41.02 95 VAL A O 1
ATOM 691 N N . SER A 1 96 ? 28.818 10.991 11.641 1.00 36.54 96 SER A N 1
ATOM 692 C CA . SER A 1 96 ? 28.141 9.705 11.690 1.00 32.33 96 SER A CA 1
ATOM 693 C C . SER A 1 96 ? 28.538 8.960 12.957 1.00 35.69 96 SER A C 1
ATOM 694 O O . SER A 1 96 ? 29.687 9.037 13.403 1.00 36.61 96 SER A O 1
ATOM 697 N N . PHE A 1 97 ? 27.577 8.243 13.536 1.00 36.39 97 PHE A N 1
ATOM 698 C CA . PHE A 1 97 ? 27.812 7.390 14.691 1.00 34.08 97 PHE A CA 1
ATOM 699 C C . PHE A 1 97 ? 27.898 5.903 14.332 1.00 33.70 97 PHE A C 1
ATOM 700 O O . PHE A 1 97 ? 27.705 5.049 15.208 1.00 34.39 97 PHE A O 1
ATOM 708 N N . SER A 1 98 ? 28.157 5.572 13.068 1.00 32.92 98 SER A N 1
ATOM 709 C CA . SER A 1 98 ? 28.180 4.171 12.660 1.00 31.67 98 SER A CA 1
ATOM 710 C C . SER A 1 98 ? 29.331 3.441 13.345 1.00 38.68 98 SER A C 1
ATOM 711 O O . SER A 1 98 ? 30.370 4.029 13.662 1.00 34.78 98 SER A O 1
ATOM 714 N N . ASN A 1 99 ? 29.130 2.147 13.598 1.00 35.49 99 ASN A N 1
ATOM 715 C CA . ASN A 1 99 ? 30.188 1.347 14.205 1.00 36.17 99 ASN A CA 1
ATOM 716 C C . ASN A 1 99 ? 31.205 0.841 13.190 1.00 38.04 99 ASN A C 1
ATOM 717 O O . ASN A 1 99 ? 32.132 0.120 13.575 1.00 36.56 99 ASN A O 1
ATOM 722 N N . LYS A 1 100 ? 31.058 1.196 11.916 1.00 33.71 100 LYS A N 1
ATOM 723 C CA . LYS A 1 100 ? 32.066 0.912 10.906 1.00 34.65 100 LYS A CA 1
ATOM 724 C C . LYS A 1 100 ? 32.880 2.175 10.644 1.00 34.35 100 LYS A C 1
ATOM 725 O O . LYS A 1 100 ? 32.316 3.239 10.360 1.00 31.47 100 LYS A O 1
ATOM 731 N N . TYR A 1 101 ? 34.204 2.043 10.755 1.00 30.84 101 TYR A N 1
ATOM 732 C CA . TYR A 1 101 ? 35.113 3.176 10.607 1.00 26.80 101 TYR A CA 1
ATOM 733 C C . TYR A 1 101 ? 34.905 3.895 9.280 1.00 26.31 101 TYR A C 1
ATOM 734 O O . TYR A 1 101 ? 34.849 5.130 9.234 1.00 23.66 101 TYR A O 1
ATOM 743 N N . ASP A 1 102 ? 34.799 3.138 8.186 1.00 26.63 102 ASP A N 1
ATOM 744 C CA . ASP A 1 102 ? 34.622 3.760 6.880 1.00 25.45 102 ASP A CA 1
ATOM 745 C C . ASP A 1 102 ? 33.321 4.541 6.802 1.00 28.03 102 ASP A C 1
ATOM 746 O O . ASP A 1 102 ? 33.244 5.550 6.096 1.00 27.58 102 ASP A O 1
ATOM 751 N N . GLU A 1 103 ? 32.293 4.104 7.523 1.00 29.42 103 GLU A N 1
ATOM 752 C CA . GLU A 1 103 ? 31.018 4.803 7.476 1.00 28.57 103 GLU A CA 1
ATOM 753 C C . GLU A 1 103 ? 31.053 6.125 8.238 1.00 23.98 103 GLU A C 1
ATOM 754 O O . GLU A 1 103 ? 30.174 6.971 8.032 1.00 26.97 103 GLU A O 1
ATOM 760 N N . VAL A 1 104 ? 32.055 6.331 9.088 1.00 24.53 104 VAL A N 1
ATOM 761 C CA . VAL A 1 104 ? 32.271 7.623 9.735 1.00 25.42 104 VAL A CA 1
ATOM 762 C C . VAL A 1 104 ? 33.207 8.503 8.919 1.00 22.94 104 VAL A C 1
ATOM 763 O O . VAL A 1 104 ? 32.928 9.682 8.684 1.00 23.17 104 VAL A O 1
ATOM 767 N N . VAL A 1 105 ? 34.330 7.938 8.478 1.00 21.75 105 VAL A N 1
ATOM 768 C CA . VAL A 1 105 ? 35.364 8.734 7.828 1.00 20.72 105 VAL A CA 1
ATOM 769 C C . VAL A 1 105 ? 34.965 9.118 6.405 1.00 22.52 105 VAL A C 1
ATOM 770 O O . VAL A 1 105 ? 35.312 10.208 5.937 1.00 21.37 105 VAL A O 1
ATOM 774 N N . THR A 1 106 ? 34.226 8.260 5.702 1.00 21.61 106 THR A N 1
ATOM 775 C CA . THR A 1 106 ? 33.853 8.572 4.322 1.00 23.35 106 THR A CA 1
ATOM 776 C C . THR A 1 106 ? 33.019 9.846 4.203 1.00 23.06 106 THR A C 1
ATOM 777 O O . THR A 1 106 ? 33.386 10.721 3.396 1.00 21.96 106 THR A O 1
ATOM 781 N N . PRO A 1 107 ? 31.919 10.030 4.947 1.00 21.13 107 PRO A N 1
ATOM 782 C CA . PRO A 1 107 ? 31.186 11.304 4.842 1.00 21.38 107 PRO A CA 1
ATOM 783 C C . PRO A 1 107 ? 31.962 12.491 5.384 1.00 18.98 107 PRO A C 1
ATOM 784 O O . PRO A 1 107 ? 31.725 13.622 4.943 1.00 20.25 107 PRO A O 1
ATOM 788 N N . ALA A 1 108 ? 32.873 12.274 6.337 1.00 18.38 108 ALA A N 1
ATOM 789 C CA . ALA A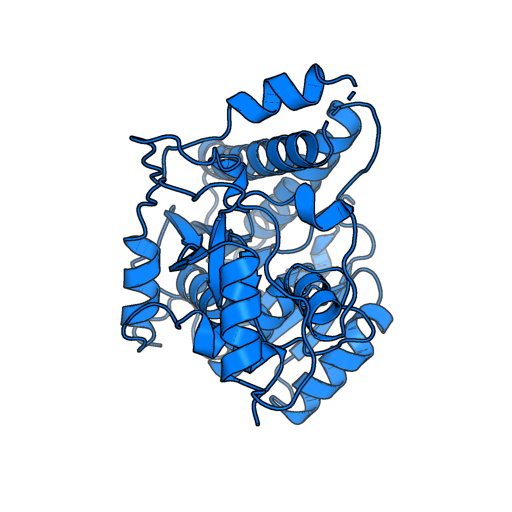 1 108 ? 33.702 13.372 6.827 1.00 16.98 108 ALA A CA 1
ATOM 790 C C . ALA A 1 108 ? 34.563 13.931 5.704 1.00 20.21 108 ALA A C 1
ATOM 791 O O . ALA A 1 108 ? 34.602 15.146 5.472 1.00 18.81 108 ALA A O 1
ATOM 793 N N . ILE A 1 109 ? 35.252 13.046 4.986 1.00 18.32 109 ILE A N 1
ATOM 794 C CA . ILE A 1 109 ? 36.062 13.464 3.849 1.00 18.67 109 ILE A CA 1
ATOM 795 C C . ILE A 1 109 ? 35.173 14.010 2.746 1.00 19.47 109 ILE A C 1
ATOM 796 O O . ILE A 1 109 ? 35.473 15.046 2.138 1.00 18.01 109 ILE A O 1
ATOM 801 N N . GLY A 1 110 ? 34.063 13.323 2.473 1.00 17.62 110 GLY A N 1
ATOM 802 C CA . GLY A 1 110 ? 33.221 13.708 1.354 1.00 18.52 110 GLY A CA 1
ATOM 803 C C . GLY A 1 110 ? 32.620 15.090 1.513 1.00 19.02 110 GLY A C 1
ATOM 804 O O . GLY A 1 110 ? 32.548 15.859 0.550 1.00 19.79 110 GLY A O 1
ATOM 805 N N . GLY A 1 111 ? 32.171 15.423 2.725 1.00 18.74 111 GLY A N 1
ATOM 806 C CA . GLY A 1 111 ? 31.639 16.755 2.967 1.00 20.63 111 GLY A CA 1
ATOM 807 C C . GLY A 1 111 ? 32.683 17.842 2.816 1.00 19.73 111 GLY A C 1
ATOM 808 O O . GLY A 1 111 ? 32.385 18.928 2.311 1.00 21.19 111 GLY A O 1
ATOM 809 N N . THR A 1 112 ? 33.918 17.561 3.230 1.00 18.18 112 THR A N 1
ATOM 810 C CA . THR A 1 112 ? 35.007 18.515 3.053 1.00 17.44 112 THR A CA 1
ATOM 811 C C . THR A 1 112 ? 35.316 18.726 1.573 1.00 17.54 112 THR A C 1
ATOM 812 O O . THR A 1 112 ? 35.412 19.867 1.099 1.00 16.89 112 THR A O 1
ATOM 816 N N . LEU A 1 113 ? 35.472 17.633 0.825 1.00 16.82 113 LEU A N 1
ATOM 817 C CA . LEU A 1 113 ? 35.814 17.739 -0.588 1.00 17.94 113 LEU A CA 1
ATOM 818 C C . LEU A 1 113 ? 34.694 18.375 -1.402 1.00 19.62 113 LEU A C 1
ATOM 819 O O . LEU A 1 113 ? 34.968 19.082 -2.379 1.00 19.95 113 LEU A O 1
ATOM 824 N N . ASN A 1 114 ? 33.435 18.133 -1.033 1.00 19.38 114 ASN A N 1
ATOM 825 C CA . ASN A 1 114 ? 32.326 18.693 -1.797 1.00 18.99 114 ASN A CA 1
ATOM 826 C C . ASN A 1 114 ? 32.371 20.218 -1.788 1.00 16.36 114 ASN A C 1
ATOM 827 O O . ASN A 1 114 ? 32.152 20.862 -2.823 1.00 17.24 114 ASN A O 1
ATOM 832 N N . ALA A 1 115 ? 32.671 20.812 -0.633 1.00 16.55 115 ALA A N 1
ATOM 833 C CA . ALA A 1 115 ? 32.776 22.266 -0.557 1.00 16.17 115 ALA A CA 1
ATOM 834 C C . ALA A 1 115 ? 34.003 22.780 -1.301 1.00 15.57 115 ALA A C 1
ATOM 835 O O . ALA A 1 115 ? 33.934 23.817 -1.972 1.00 15.01 115 ALA A O 1
ATOM 837 N N . LEU A 1 116 ? 35.136 22.082 -1.181 1.00 15.10 116 LEU A N 1
ATOM 838 C CA . LEU A 1 116 ? 36.342 22.503 -1.891 1.00 13.58 116 LEU A CA 1
ATOM 839 C C . LEU A 1 116 ? 36.137 22.460 -3.399 1.00 16.56 116 LEU A C 1
ATOM 840 O O . LEU A 1 116 ? 36.600 23.353 -4.122 1.00 15.14 116 LEU A O 1
ATOM 845 N N . ARG A 1 117 ? 35.449 21.425 -3.895 1.00 14.94 117 ARG A N 1
ATOM 846 C CA . ARG A 1 117 ? 35.179 21.327 -5.326 1.00 16.18 117 ARG A CA 1
ATOM 847 C C . ARG A 1 117 ? 34.317 22.484 -5.801 1.00 16.98 117 ARG A C 1
ATOM 848 O O . ARG A 1 117 ? 34.563 23.051 -6.874 1.00 18.27 117 ARG A O 1
ATOM 856 N N . ALA A 1 118 ? 33.301 22.853 -5.016 1.00 15.83 118 ALA A N 1
ATOM 857 C CA . ALA A 1 118 ? 32.465 23.989 -5.385 1.00 17.65 118 ALA A CA 1
ATOM 858 C C . ALA A 1 118 ? 33.284 25.273 -5.438 1.00 17.52 118 ALA A C 1
ATOM 859 O O . ALA A 1 118 ? 33.154 26.063 -6.382 1.00 16.55 118 ALA A O 1
ATOM 861 N N . ALA A 1 119 ? 34.155 25.484 -4.448 1.00 15.81 119 ALA A N 1
ATOM 862 C CA . ALA A 1 119 ? 35.001 26.674 -4.445 1.00 15.73 119 ALA A CA 1
ATOM 863 C C . ALA A 1 119 ? 35.940 26.686 -5.644 1.00 16.49 119 ALA A C 1
ATOM 864 O O . ALA A 1 119 ? 36.144 27.732 -6.274 1.00 15.23 119 ALA A O 1
ATOM 866 N N . ALA A 1 120 ? 36.519 25.528 -5.980 1.00 14.98 120 ALA A N 1
ATOM 867 C CA . ALA A 1 120 ? 37.427 25.456 -7.121 1.00 16.89 120 ALA A CA 1
ATOM 868 C C . ALA A 1 120 ? 36.721 25.811 -8.422 1.00 19.12 120 ALA A C 1
ATOM 869 O O . ALA A 1 120 ? 37.352 26.342 -9.346 1.00 19.41 120 ALA A O 1
ATOM 871 N N . ALA A 1 121 ? 35.423 25.537 -8.507 1.00 16.44 121 ALA A N 1
ATOM 872 C CA . ALA A 1 121 ? 34.622 25.812 -9.693 1.00 17.40 121 ALA A CA 1
ATOM 873 C C . ALA A 1 121 ? 34.072 27.231 -9.729 1.00 16.08 121 ALA A C 1
ATOM 874 O O . ALA A 1 121 ? 33.378 27.587 -10.693 1.00 20.34 121 ALA A O 1
ATOM 876 N N . THR A 1 122 ? 34.354 28.046 -8.718 1.00 15.80 122 THR A N 1
ATOM 877 C CA . THR A 1 122 ? 33.774 29.382 -8.590 1.00 15.53 122 THR A CA 1
ATOM 878 C C . THR A 1 122 ? 34.880 30.426 -8.604 1.00 18.07 122 THR A C 1
ATOM 879 O O . THR A 1 122 ? 35.558 30.632 -7.583 1.00 16.45 122 THR A O 1
ATOM 883 N N . PRO A 1 123 ? 35.098 31.112 -9.730 1.00 15.67 123 PRO A N 1
ATOM 884 C CA . PRO A 1 123 ? 36.262 32.009 -9.836 1.00 16.31 123 PRO A CA 1
ATOM 885 C C . PRO A 1 123 ? 36.299 33.128 -8.810 1.00 15.87 123 PRO A C 1
ATOM 886 O O . PRO A 1 123 ? 37.390 33.606 -8.478 1.00 18.51 123 PRO A O 1
ATOM 890 N N . SER A 1 124 ? 35.149 33.555 -8.285 1.00 16.18 124 SER A N 1
ATOM 891 C CA . SER A 1 124 ? 35.142 34.645 -7.316 1.00 15.94 124 SER A CA 1
ATOM 892 C C . SER A 1 124 ? 35.731 34.252 -5.963 1.00 15.05 124 SER A C 1
ATOM 893 O O . SER A 1 124 ? 36.133 35.133 -5.200 1.00 15.79 124 SER A O 1
ATOM 896 N N . VAL A 1 125 ? 35.800 32.964 -5.647 1.00 14.25 125 VAL A N 1
ATOM 897 C CA . VAL A 1 125 ? 36.294 32.551 -4.335 1.00 14.32 125 VAL A CA 1
ATOM 898 C C . VAL A 1 125 ? 37.809 32.701 -4.303 1.00 15.78 125 VAL A C 1
ATOM 899 O O . VAL A 1 125 ? 38.519 32.041 -5.067 1.00 16.49 125 VAL A O 1
ATOM 903 N N . LYS A 1 126 ? 38.303 33.565 -3.414 1.00 13.72 126 LYS A N 1
ATOM 904 C CA . LYS A 1 126 ? 39.736 33.772 -3.222 1.00 15.48 126 LYS A CA 1
ATOM 905 C C . LYS A 1 126 ? 40.299 33.053 -2.008 1.00 13.31 126 LYS A C 1
ATOM 906 O O . LYS A 1 126 ? 41.481 32.692 -2.007 1.00 15.73 126 LYS A O 1
ATOM 912 N N . ARG A 1 127 ? 39.489 32.845 -0.970 1.00 12.89 127 ARG A N 1
ATOM 913 C CA . ARG A 1 127 ? 39.969 32.295 0.284 1.00 14.72 127 ARG A CA 1
ATOM 914 C C . ARG A 1 127 ? 38.955 31.289 0.803 1.00 14.17 127 ARG A C 1
ATOM 915 O O . ARG A 1 127 ? 37.745 31.518 0.733 1.00 13.34 127 ARG A O 1
ATOM 923 N N . PHE A 1 128 ? 39.466 30.173 1.309 1.00 12.92 128 PHE A N 1
ATOM 924 C CA . PHE A 1 128 ? 38.675 29.099 1.892 1.00 13.36 128 PHE A CA 1
ATOM 925 C C . PHE A 1 128 ? 39.300 28.789 3.240 1.00 12.88 128 PHE A C 1
ATOM 926 O O . PHE A 1 128 ? 40.511 28.544 3.324 1.00 13.99 128 PHE A O 1
ATOM 934 N N . VAL A 1 129 ? 38.500 28.846 4.300 1.00 12.55 129 VAL A N 1
ATOM 935 C CA . VAL A 1 129 ? 38.952 28.451 5.632 1.00 12.25 129 VAL A CA 1
ATOM 936 C C . VAL A 1 129 ? 38.154 27.233 6.071 1.00 14.21 129 VAL A C 1
ATOM 937 O O . VAL A 1 129 ? 36.915 27.251 6.062 1.00 13.64 129 VAL A O 1
ATOM 941 N N . LEU A 1 130 ? 38.863 26.164 6.411 1.00 13.36 130 LEU A N 1
ATOM 942 C CA . LEU A 1 130 ? 38.257 24.936 6.899 1.00 13.36 130 LEU A CA 1
ATOM 943 C C . LEU A 1 130 ? 38.320 24.937 8.418 1.00 12.69 130 LEU A C 1
ATOM 944 O O . LEU A 1 130 ? 39.388 25.159 9.001 1.00 14.01 130 LEU A O 1
ATOM 949 N N . THR A 1 131 ? 37.181 24.705 9.061 1.00 14.51 131 THR A N 1
ATOM 950 C CA . THR A 1 131 ? 37.191 24.518 10.505 1.00 15.08 131 THR A CA 1
ATOM 951 C C . THR A 1 131 ? 37.555 23.075 10.807 1.00 15.83 131 THR A C 1
ATOM 952 O O . THR A 1 131 ? 36.822 22.151 10.439 1.00 17.32 131 THR A O 1
ATOM 956 N N . SER A 1 132 ? 38.692 22.885 11.466 1.00 14.23 132 SER A N 1
ATOM 957 C CA . SER A 1 132 ? 39.135 21.555 11.847 1.00 16.75 132 SER A CA 1
ATOM 958 C C . SER A 1 132 ? 39.052 21.483 13.369 1.00 16.28 132 SER A C 1
ATOM 959 O O . SER A 1 132 ? 38.070 21.955 13.953 1.00 16.64 132 SER A O 1
ATOM 962 N N . SER A 1 133 ? 40.066 20.924 14.026 1.00 15.03 133 SER A N 1
ATOM 963 C CA . SER A 1 133 ? 40.067 20.775 15.476 1.00 14.47 133 SER A CA 1
ATOM 964 C C . SER A 1 133 ? 41.476 20.400 15.896 1.00 13.60 133 SER A C 1
ATOM 965 O O . SER A 1 133 ? 42.229 19.829 15.107 1.00 14.95 133 SER A O 1
ATOM 968 N N . THR A 1 134 ? 41.827 20.717 17.144 1.00 13.27 134 THR A N 1
ATOM 969 C CA . THR A 1 134 ? 43.107 20.240 17.655 1.00 14.50 134 THR A CA 1
ATOM 970 C C . THR A 1 134 ? 43.194 18.718 17.655 1.00 14.75 134 THR A C 1
ATOM 971 O O . THR A 1 134 ? 44.301 18.178 17.704 1.00 16.39 134 THR A O 1
ATOM 975 N N . VAL A 1 135 ? 42.063 18.010 17.581 1.00 14.92 135 VAL A N 1
ATOM 976 C CA . VAL A 1 135 ? 42.122 16.553 17.510 1.00 16.19 135 VAL A CA 1
ATOM 977 C C . VAL A 1 135 ? 42.719 16.047 16.205 1.00 16.03 135 VAL A C 1
ATOM 978 O O . VAL A 1 135 ? 43.055 14.862 16.113 1.00 19.01 135 VAL A O 1
ATOM 982 N N . SER A 1 136 ? 42.866 16.903 15.189 1.00 16.09 136 SER A N 1
ATOM 983 C CA . SER A 1 136 ? 43.618 16.484 14.010 1.00 15.58 136 SER A CA 1
ATOM 984 C C . SER A 1 136 ? 45.117 16.444 14.270 1.00 18.54 136 SER A C 1
ATOM 985 O O . SER A 1 136 ? 45.863 15.921 13.436 1.00 17.85 136 SER A O 1
ATOM 988 N N . ALA A 1 137 ? 45.566 16.991 15.400 1.00 16.77 137 ALA A N 1
ATOM 989 C CA . ALA A 1 137 ? 46.951 16.907 15.845 1.00 17.23 137 ALA A CA 1
ATOM 990 C C . ALA A 1 137 ? 47.150 15.861 16.937 1.00 18.08 137 ALA A C 1
ATOM 991 O O . ALA A 1 137 ? 48.087 15.059 16.850 1.00 20.16 137 ALA A O 1
ATOM 993 N N . LEU A 1 138 ? 46.296 15.853 17.966 1.00 16.58 138 LEU A N 1
ATOM 994 C CA . LEU A 1 138 ? 46.440 14.913 19.073 1.00 17.78 138 LEU A CA 1
ATOM 995 C C . LEU A 1 138 ? 45.168 14.878 19.909 1.00 19.14 138 LEU A C 1
ATOM 996 O O . LEU A 1 138 ? 44.369 15.819 19.910 1.00 18.43 138 LEU A O 1
ATOM 1001 N N . ILE A 1 139 ? 44.994 13.767 20.621 1.00 19.80 139 ILE A N 1
ATOM 1002 C CA . ILE A 1 139 ? 44.092 13.700 21.768 1.00 20.61 139 ILE A CA 1
ATOM 1003 C C . ILE A 1 139 ? 44.984 14.004 22.964 1.00 22.46 139 ILE A C 1
ATOM 1004 O O . ILE A 1 139 ? 46.060 13.402 23.082 1.00 23.35 139 ILE A O 1
ATOM 1009 N N . PRO A 1 140 ? 44.604 14.921 23.855 1.00 24.06 140 PRO A N 1
ATOM 1010 C CA . PRO A 1 140 ? 45.496 15.291 24.963 1.00 25.92 140 PRO A CA 1
ATOM 1011 C C . PRO A 1 140 ? 45.906 14.080 25.792 1.00 25.45 140 PRO A C 1
ATOM 1012 O O . PRO A 1 140 ? 45.114 13.167 26.030 1.00 25.48 140 PRO A O 1
ATOM 1016 N N . LYS A 1 141 ? 47.167 14.073 26.216 1.00 27.18 141 LYS A N 1
ATOM 1017 C CA . LYS A 1 141 ? 47.709 13.012 27.065 1.00 28.97 141 LYS A CA 1
ATOM 1018 C C . LYS A 1 141 ? 48.088 13.632 28.402 1.00 24.69 141 LYS A C 1
ATOM 1019 O O . LYS A 1 141 ? 49.185 14.204 28.535 1.00 24.13 141 LYS A O 1
ATOM 1025 N N . PRO A 1 142 ? 47.229 13.541 29.419 1.00 25.20 142 PRO A N 1
ATOM 1026 C CA . PRO A 1 142 ? 47.509 14.237 30.682 1.00 24.87 142 PRO A CA 1
ATOM 1027 C C . PRO A 1 142 ? 48.815 13.776 31.314 1.00 21.91 142 PRO A C 1
ATOM 1028 O O . PRO A 1 142 ? 49.156 12.592 31.291 1.00 26.02 142 PRO A O 1
ATOM 1032 N N . ASN A 1 143 ? 49.561 14.742 31.849 1.00 21.46 143 ASN A N 1
ATOM 1033 C CA . ASN A 1 143 ? 50.800 14.513 32.590 1.00 25.24 143 ASN A CA 1
ATOM 1034 C C . ASN A 1 143 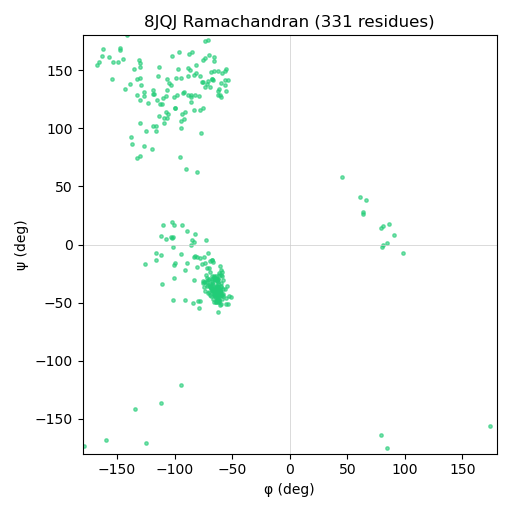? 51.912 13.892 31.748 1.00 27.77 143 ASN A C 1
ATOM 1035 O O . ASN A 1 143 ? 52.780 13.196 32.286 1.00 29.92 143 ASN A O 1
ATOM 1040 N N . VAL A 1 144 ? 51.921 14.123 30.439 1.00 23.94 144 VAL A N 1
ATOM 1041 C CA . VAL A 1 144 ? 52.979 13.629 29.563 1.00 26.01 144 VAL A CA 1
ATOM 1042 C C . VAL A 1 144 ? 53.765 14.825 29.045 1.00 27.97 144 VAL A C 1
ATOM 1043 O O . VAL A 1 144 ? 53.201 15.716 28.398 1.00 23.63 144 VAL A O 1
ATOM 1047 N N . GLU A 1 145 ? 55.064 14.841 29.322 1.00 26.29 145 GLU A N 1
ATOM 1048 C CA . GLU A 1 145 ? 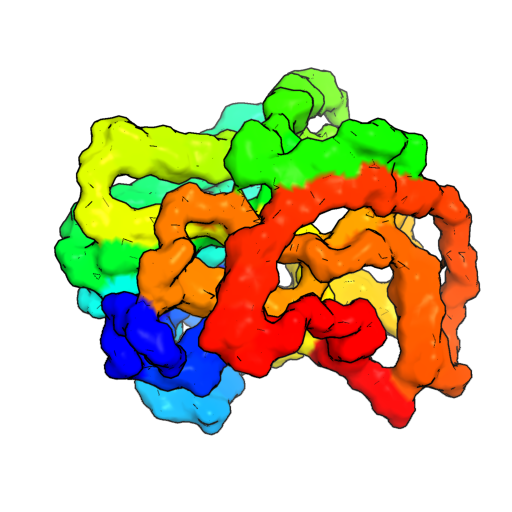55.919 15.960 28.956 1.00 28.12 145 GLU A CA 1
ATOM 1049 C C . GLU A 1 145 ? 56.476 15.787 27.546 1.00 27.55 145 GLU A C 1
ATOM 1050 O O . GLU A 1 145 ? 56.456 14.697 26.969 1.00 29.63 145 GLU A O 1
ATOM 1056 N N . GLY A 1 146 ? 56.979 16.891 26.997 1.00 29.84 146 GLY A N 1
ATOM 1057 C CA . GLY A 1 146 ? 57.719 16.865 25.751 1.00 29.36 146 GLY A CA 1
ATOM 1058 C C . GLY A 1 146 ? 56.896 16.832 24.484 1.00 28.55 146 GLY A C 1
ATOM 1059 O O . GLY A 1 146 ? 57.444 16.511 23.424 1.00 31.34 146 GLY A O 1
ATOM 1060 N N . ILE A 1 147 ? 55.609 17.155 24.597 1.00 26.66 147 ILE A N 1
ATOM 1061 C CA . ILE A 1 147 ? 54.704 17.131 23.413 1.00 25.95 147 ILE A CA 1
ATOM 1062 C C . ILE A 1 147 ? 54.652 18.533 22.807 1.00 21.46 147 ILE A C 1
ATOM 1063 O O . ILE A 1 147 ? 54.148 19.446 23.476 1.00 22.24 147 ILE A O 1
ATOM 1068 N N . TYR A 1 148 ? 55.199 18.689 21.603 1.00 24.05 148 TYR A N 1
ATOM 1069 C CA . TYR A 1 148 ? 55.101 19.994 20.910 1.00 21.53 148 TYR A CA 1
ATOM 1070 C C . TYR A 1 148 ? 54.318 19.790 19.617 1.00 21.72 148 TYR A C 1
ATOM 1071 O O . TYR A 1 148 ? 54.668 18.895 18.833 1.00 24.69 148 TYR A O 1
ATOM 1080 N N . LEU A 1 149 ? 53.304 20.625 19.405 1.00 20.54 149 LEU A N 1
ATOM 1081 C CA . LEU A 1 149 ? 52.461 20.477 18.200 1.00 21.18 149 LEU A CA 1
ATOM 1082 C C . LEU A 1 149 ? 52.769 21.658 17.288 1.00 17.91 149 LEU A C 1
ATOM 1083 O O . LEU A 1 149 ? 52.680 22.805 17.750 1.00 20.86 149 LEU A O 1
ATOM 1088 N N . ASP A 1 150 ? 53.119 21.365 16.043 1.00 18.95 150 ASP A N 1
ATOM 1089 C CA . ASP A 1 150 ? 53.343 22.459 15.069 1.00 19.55 150 ASP A CA 1
ATOM 1090 C C . ASP A 1 150 ? 52.437 22.195 13.866 1.00 21.83 150 ASP A C 1
ATOM 1091 O O . ASP A 1 150 ? 51.597 21.286 13.930 1.00 17.63 150 ASP A O 1
ATOM 1096 N N . GLU A 1 151 ? 52.627 22.959 12.800 1.00 18.37 151 GLU A N 1
ATOM 1097 C CA . GLU A 1 151 ? 51.736 22.800 11.659 1.00 21.52 151 GLU A CA 1
ATOM 1098 C C . GLU A 1 151 ? 51.944 21.492 10.903 1.00 18.70 151 GLU A C 1
ATOM 1099 O O . GLU A 1 151 ? 51.143 21.178 10.015 1.00 19.37 151 GLU A O 1
ATOM 1105 N N . LYS A 1 152 ? 52.971 20.711 11.239 1.00 19.01 152 LYS A N 1
ATOM 1106 C CA . LYS A 1 152 ? 53.162 19.403 10.627 1.00 22.45 152 LYS A CA 1
ATOM 1107 C C . LYS A 1 152 ? 52.737 18.251 11.532 1.00 21.07 152 LYS A C 1
ATOM 1108 O O . LYS A 1 152 ? 52.932 17.088 11.164 1.00 21.67 152 LYS A O 1
ATOM 1114 N N . SER A 1 153 ? 52.149 18.543 12.693 1.00 19.68 153 SER A N 1
ATOM 1115 C CA . SER A 1 153 ? 51.705 17.499 13.612 1.00 21.22 153 SER A CA 1
ATOM 1116 C C . SER A 1 153 ? 50.342 16.955 13.201 1.00 20.88 153 SER A C 1
ATOM 1117 O O . SER A 1 153 ? 49.386 17.715 13.016 1.00 18.69 153 SER A O 1
ATOM 1120 N N . TRP A 1 154 ? 50.246 15.635 13.091 1.00 18.68 154 TRP A N 1
ATOM 1121 C CA . TRP A 1 154 ? 49.027 14.967 12.668 1.00 18.64 154 TRP A CA 1
ATOM 1122 C C . TRP A 1 154 ? 48.714 13.816 13.608 1.00 19.58 154 TRP A C 1
ATOM 1123 O O . TRP A 1 154 ? 49.622 13.117 14.067 1.00 20.41 154 TRP A O 1
ATOM 1134 N N . ASN A 1 155 ? 47.420 13.625 13.879 1.00 18.96 155 ASN A N 1
ATOM 1135 C CA . ASN A 1 155 ? 46.938 12.580 14.783 1.00 20.00 155 ASN A CA 1
ATOM 1136 C C . ASN A 1 155 ? 46.878 11.226 14.073 1.00 19.98 155 ASN A C 1
ATOM 1137 O O . ASN A 1 155 ? 45.825 10.607 13.912 1.00 19.85 155 ASN A O 1
ATOM 1142 N N . LEU A 1 156 ? 48.058 10.765 13.651 1.00 20.89 156 LEU A N 1
ATOM 1143 C CA . LEU A 1 156 ? 48.147 9.470 12.991 1.00 25.18 156 LEU A CA 1
ATOM 1144 C C . LEU A 1 156 ? 47.755 8.343 13.939 1.00 25.57 156 LEU A C 1
ATOM 1145 O O . LEU A 1 156 ? 47.224 7.317 13.499 1.00 24.97 156 LEU A O 1
ATOM 1150 N N . GLU A 1 157 ? 47.990 8.530 15.241 1.00 20.35 157 GLU A N 1
ATOM 1151 C CA . GLU A 1 157 ? 47.609 7.524 16.229 1.00 27.27 157 GLU A CA 1
ATOM 1152 C C . GLU A 1 157 ? 46.110 7.256 16.204 1.00 28.91 157 GLU A C 1
ATOM 1153 O O . GLU A 1 157 ? 45.674 6.117 16.411 1.00 28.50 157 GLU A O 1
ATOM 1159 N N . SER A 1 158 ? 45.303 8.292 15.951 1.00 22.63 158 SER A N 1
ATOM 1160 C CA . SER A 1 158 ? 43.857 8.141 16.086 1.00 25.06 158 SER A CA 1
ATOM 1161 C C . SER A 1 158 ? 43.273 7.204 15.038 1.00 25.60 158 SER A C 1
ATOM 1162 O O . SER A 1 158 ? 42.258 6.548 15.300 1.00 26.02 158 SER A O 1
ATOM 1165 N N . ILE A 1 159 ? 43.884 7.125 13.856 1.00 25.97 159 ILE A N 1
ATOM 1166 C CA . ILE A 1 159 ? 43.346 6.252 12.816 1.00 31.41 159 ILE A CA 1
ATOM 1167 C C . ILE A 1 159 ? 43.379 4.794 13.268 1.00 32.10 159 ILE A C 1
ATOM 1168 O O . ILE A 1 159 ? 42.396 4.060 13.111 1.00 34.07 159 ILE A O 1
ATOM 1173 N N . ASP A 1 160 ? 44.488 4.366 13.876 1.00 30.94 160 ASP A N 1
ATOM 1174 C CA . ASP A 1 160 ? 44.591 2.995 14.373 1.00 35.63 160 ASP A CA 1
ATOM 1175 C C . ASP A 1 160 ? 43.577 2.725 15.480 1.00 36.38 160 ASP A C 1
ATOM 1176 O O . ASP A 1 160 ? 42.863 1.715 15.455 1.00 35.81 160 ASP A O 1
ATOM 1181 N N . LYS A 1 161 ? 43.512 3.614 16.473 1.00 30.63 161 LYS A N 1
ATOM 1182 C CA . LYS A 1 161 ? 42.633 3.387 17.615 1.00 32.85 161 LYS A CA 1
ATOM 1183 C C . LYS A 1 161 ? 41.174 3.328 17.183 1.00 34.18 161 LYS A C 1
ATOM 1184 O O . LYS A 1 161 ? 40.389 2.539 17.724 1.00 31.74 161 LYS A O 1
ATOM 1190 N N . ALA A 1 162 ? 40.796 4.149 16.201 1.00 31.38 162 ALA A N 1
ATOM 1191 C CA . ALA A 1 162 ? 39.411 4.167 15.744 1.00 29.70 162 ALA A CA 1
ATOM 1192 C C . ALA A 1 162 ? 39.015 2.857 15.076 1.00 31.87 162 ALA A C 1
ATOM 1193 O O . ALA A 1 162 ? 37.835 2.487 15.093 1.00 34.22 162 ALA A O 1
ATOM 1195 N N . LYS A 1 163 ? 39.974 2.142 14.489 1.00 30.53 163 LYS A N 1
ATOM 1196 C CA . LYS A 1 163 ? 39.669 0.874 13.837 1.00 36.17 163 LYS A CA 1
ATOM 1197 C C . LYS A 1 163 ? 39.752 -0.322 14.775 1.00 38.10 163 LYS A C 1
ATOM 1198 O O . LYS A 1 163 ? 39.230 -1.390 14.436 1.00 41.35 163 LYS A O 1
ATOM 1204 N N . THR A 1 164 ? 40.380 -0.169 15.941 1.00 34.25 164 THR A N 1
ATOM 1205 C CA . THR A 1 164 ? 40.709 -1.292 16.812 1.00 35.96 164 THR A CA 1
ATOM 1206 C C . THR A 1 164 ? 39.914 -1.333 18.110 1.00 41.17 164 THR A C 1
ATOM 1207 O O . THR A 1 164 ? 39.588 -2.426 18.584 1.00 37.43 164 THR A O 1
ATOM 1211 N N . LEU A 1 165 ? 39.574 -0.184 18.685 1.00 32.94 165 LEU A N 1
ATOM 1212 C CA . LEU A 1 165 ? 38.931 -0.178 19.991 1.00 36.30 165 LEU A CA 1
ATOM 1213 C C . LEU A 1 165 ? 37.528 -0.777 19.895 1.00 36.36 165 LEU A C 1
ATOM 1214 O O . LEU A 1 165 ? 36.828 -0.570 18.898 1.00 34.24 165 LEU A O 1
ATOM 1219 N N . PRO A 1 166 ? 37.091 -1.534 20.914 1.00 35.75 166 PRO A N 1
ATOM 1220 C CA . PRO A 1 166 ? 35.776 -2.184 20.912 1.00 35.00 166 PRO A CA 1
ATOM 1221 C C . PRO A 1 166 ? 34.652 -1.175 21.108 1.00 38.52 166 PRO A C 1
ATOM 1222 O O . PRO A 1 166 ? 34.840 -0.216 21.859 1.00 35.81 166 PRO A O 1
ATOM 1226 N N . LYS A 1 172 ? 37.630 5.210 21.304 1.00 39.84 172 LYS A N 1
ATOM 1227 C CA . LYS A 1 172 ? 36.192 5.083 21.466 1.00 35.21 172 LYS A CA 1
ATOM 1228 C C . LYS A 1 172 ? 35.520 6.127 20.601 1.00 32.51 172 LYS A C 1
ATOM 1229 O O . LYS A 1 172 ? 35.972 6.411 19.496 1.00 30.04 172 LYS A O 1
ATOM 1235 N N . SER A 1 173 ? 34.445 6.717 21.131 1.00 34.61 173 SER A N 1
ATOM 1236 C CA . SER A 1 173 ? 33.759 7.788 20.418 1.00 34.16 173 SER A CA 1
ATOM 1237 C C . SER A 1 173 ? 34.700 8.953 20.134 1.00 32.36 173 SER A C 1
ATOM 1238 O O . SER A 1 173 ? 34.705 9.500 19.025 1.00 30.35 173 SER A O 1
ATOM 1241 N N . LEU A 1 174 ? 35.519 9.334 21.120 1.00 28.38 174 LEU A N 1
ATOM 1242 C CA . LEU A 1 174 ? 36.459 10.436 20.926 1.00 30.16 174 LEU A CA 1
ATOM 1243 C C . LEU A 1 174 ? 37.519 10.092 19.886 1.00 29.75 174 LEU A C 1
ATOM 1244 O O . LEU A 1 174 ? 37.906 10.945 19.078 1.00 26.29 174 LEU A O 1
ATOM 1249 N N . TRP A 1 175 ? 38.011 8.850 19.895 1.00 26.43 175 TRP A N 1
ATOM 1250 C CA . TRP A 1 175 ? 39.037 8.462 18.930 1.00 26.23 175 TRP A CA 1
ATOM 1251 C C . TRP A 1 175 ? 38.479 8.418 17.514 1.00 27.42 175 TRP A C 1
ATOM 1252 O O . TRP A 1 175 ? 39.173 8.779 16.554 1.00 22.75 175 TRP A O 1
ATOM 1263 N N . VAL A 1 176 ? 37.235 7.962 17.366 1.00 24.84 176 VAL A N 1
ATOM 1264 C CA . VAL A 1 176 ? 36.593 7.933 16.057 1.00 26.94 176 VAL A CA 1
ATOM 1265 C C . VAL A 1 176 ? 36.403 9.347 15.527 1.00 24.07 176 VAL A C 1
ATOM 1266 O O . VAL A 1 176 ? 36.673 9.629 14.351 1.00 25.19 176 VAL A O 1
ATOM 1270 N N . TYR A 1 177 ? 35.940 10.259 16.384 1.00 25.48 177 TYR A N 1
ATOM 1271 C CA . TYR A 1 177 ? 35.826 11.659 15.991 1.00 22.36 177 TYR A CA 1
ATOM 1272 C C . TYR A 1 177 ? 37.185 12.215 15.587 1.00 23.61 177 TYR A C 1
ATOM 1273 O O . TYR A 1 177 ? 37.309 12.890 14.558 1.00 22.43 177 TYR A O 1
ATOM 1282 N N . ALA A 1 178 ? 38.227 11.894 16.358 1.00 22.34 178 ALA A N 1
ATOM 1283 C CA . ALA A 1 178 ? 39.565 12.391 16.053 1.00 19.26 178 ALA A CA 1
ATOM 1284 C C . ALA A 1 178 ? 40.055 11.888 14.702 1.00 20.51 178 ALA A C 1
ATOM 1285 O O . ALA A 1 178 ? 40.592 12.665 13.901 1.00 16.94 178 ALA A O 1
ATOM 1287 N N . ALA A 1 179 ? 39.875 10.592 14.429 1.00 17.61 179 ALA A N 1
ATOM 1288 C CA . ALA A 1 179 ? 40.313 10.040 13.150 1.00 21.06 179 ALA A CA 1
ATOM 1289 C C . ALA A 1 179 ? 39.601 10.711 11.986 1.00 20.60 179 ALA A C 1
ATOM 1290 O O . ALA A 1 179 ? 40.229 11.033 10.970 1.00 19.40 179 ALA A O 1
ATOM 1292 N N . SER A 1 180 ? 38.295 10.947 12.122 1.00 20.52 180 SER A N 1
ATOM 1293 C CA . SER A 1 180 ? 37.535 11.553 11.033 1.00 19.61 180 SER A CA 1
ATOM 1294 C C . SER A 1 180 ? 37.944 13.005 10.803 1.00 18.51 180 SER A C 1
ATOM 1295 O O . SER A 1 180 ? 38.008 13.456 9.656 1.00 20.04 180 SER A O 1
ATOM 1298 N N . LYS A 1 181 ? 38.232 13.752 11.872 1.00 18.04 181 LYS A N 1
ATOM 1299 C CA . LYS A 1 181 ? 38.746 15.110 11.700 1.00 19.02 181 LYS A CA 1
ATOM 1300 C C . LYS A 1 181 ? 40.137 15.103 11.077 1.00 19.67 181 LYS A C 1
ATOM 1301 O O . LYS A 1 181 ? 40.450 15.945 10.226 1.00 17.86 181 LYS A O 1
ATOM 1307 N N . THR A 1 182 ? 40.991 14.171 11.503 1.00 16.63 182 THR A N 1
ATOM 1308 C CA . THR A 1 182 ? 42.324 14.056 10.925 1.00 16.58 182 THR A CA 1
ATOM 1309 C C . THR A 1 182 ? 42.248 13.749 9.434 1.00 18.88 182 THR A C 1
ATOM 1310 O O . THR A 1 182 ? 42.898 14.410 8.614 1.00 18.58 182 THR A O 1
ATOM 1314 N N . GLU A 1 183 ? 41.431 12.763 9.059 1.00 16.79 183 GLU A N 1
ATOM 1315 C CA . GLU A 1 183 ? 41.338 12.374 7.656 1.00 18.56 183 GLU A CA 1
ATOM 1316 C C . GLU A 1 183 ? 40.702 13.471 6.810 1.00 18.91 183 GLU A C 1
ATOM 1317 O O . GLU A 1 183 ? 41.127 13.706 5.674 1.00 18.80 183 GLU A O 1
ATOM 1323 N N . ALA A 1 184 ? 39.685 14.149 7.345 1.00 17.60 184 ALA A N 1
ATOM 1324 C CA . ALA A 1 184 ? 39.035 15.218 6.597 1.00 17.68 184 ALA A CA 1
ATOM 1325 C C . ALA A 1 184 ? 40.009 16.351 6.297 1.00 17.14 184 ALA A C 1
ATOM 1326 O O . ALA A 1 184 ? 40.076 16.840 5.162 1.00 17.07 184 ALA A O 1
ATOM 1328 N N . GLU A 1 185 ? 40.773 16.786 7.303 1.00 15.86 185 GLU A N 1
ATOM 1329 C CA . GLU A 1 185 ? 41.716 17.878 7.073 1.00 16.94 185 GLU A CA 1
ATOM 1330 C C . GLU A 1 185 ? 42.844 17.457 6.141 1.00 18.46 185 GLU A C 1
ATOM 1331 O O . GLU A 1 185 ? 43.270 18.242 5.285 1.00 16.79 185 GLU A O 1
ATOM 1337 N N . LEU A 1 186 ? 43.350 16.230 6.290 1.00 18.19 186 LEU A N 1
ATOM 1338 C CA . LEU A 1 186 ? 44.387 15.757 5.379 1.00 20.00 186 LEU A CA 1
ATOM 1339 C C . LEU A 1 186 ? 43.871 15.743 3.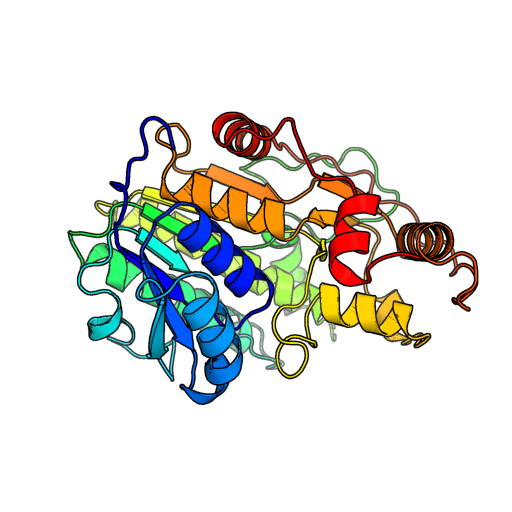948 1.00 19.32 186 LEU A C 1
ATOM 1340 O O . LEU A 1 186 ? 44.590 16.121 3.014 1.00 19.59 186 LEU A O 1
ATOM 1345 N N . ALA A 1 187 ? 42.613 15.329 3.761 1.00 17.49 187 ALA A N 1
ATOM 1346 C CA . ALA A 1 187 ? 42.027 15.306 2.425 1.00 18.24 187 ALA A CA 1
ATOM 1347 C C . ALA A 1 187 ? 41.935 16.708 1.846 1.00 17.40 187 ALA A C 1
ATOM 1348 O O . ALA A 1 187 ? 42.121 16.899 0.638 1.00 18.11 187 ALA A O 1
ATOM 1350 N N . ALA A 1 188 ? 41.666 17.705 2.689 1.00 17.87 188 ALA A N 1
ATOM 1351 C CA . ALA A 1 188 ? 41.609 19.081 2.204 1.00 16.70 188 ALA A CA 1
ATOM 1352 C C . ALA A 1 188 ? 42.967 19.540 1.685 1.00 18.20 188 ALA A C 1
ATOM 1353 O O . ALA A 1 188 ? 43.069 20.072 0.573 1.00 16.90 188 ALA A O 1
ATOM 1355 N N . TRP A 1 189 ? 44.025 19.340 2.472 1.00 16.90 189 TRP A N 1
ATOM 1356 C CA . TRP A 1 189 ? 45.357 19.732 2.015 1.00 16.83 189 TRP A CA 1
ATOM 1357 C C . TRP A 1 189 ? 45.779 18.937 0.787 1.00 17.44 189 TRP A C 1
ATOM 1358 O O . TRP A 1 189 ? 46.442 19.475 -0.109 1.00 18.14 189 TRP A O 1
ATOM 1369 N N . LYS A 1 190 ? 45.402 17.661 0.722 1.00 18.05 190 LYS A N 1
ATOM 1370 C CA . LYS A 1 190 ? 45.725 16.864 -0.452 1.00 19.20 190 LYS A CA 1
ATOM 1371 C C . LYS A 1 190 ? 45.007 17.413 -1.680 1.00 20.98 190 LYS A C 1
ATOM 1372 O O . LYS A 1 190 ? 45.590 17.493 -2.768 1.00 18.79 190 LYS A O 1
ATOM 1378 N N . PHE A 1 191 ? 43.750 17.839 -1.513 1.00 17.23 191 PHE A N 1
ATOM 1379 C CA . PHE A 1 191 ? 43.003 18.426 -2.621 1.00 20.48 191 PHE A CA 1
ATOM 1380 C C . PHE A 1 191 ? 43.730 19.637 -3.188 1.00 18.00 191 PHE A C 1
ATOM 1381 O O . PHE A 1 191 ? 43.818 19.802 -4.413 1.00 20.12 191 PHE A O 1
ATOM 1389 N N . MET A 1 192 ? 44.243 20.504 -2.310 1.00 17.59 192 MET A N 1
ATOM 1390 C CA . MET A 1 192 ? 44.992 21.667 -2.773 1.00 19.39 192 MET A CA 1
ATOM 1391 C C . MET A 1 192 ? 46.251 21.246 -3.515 1.00 19.87 192 MET A C 1
ATOM 1392 O O . MET A 1 192 ? 46.592 21.831 -4.549 1.00 21.67 192 MET A O 1
ATOM 1397 N N . ASP A 1 193 ? 46.941 20.216 -3.017 1.00 19.15 193 ASP A N 1
ATOM 1398 C CA . ASP A 1 193 ? 48.197 19.798 -3.634 1.00 23.90 193 ASP A CA 1
ATOM 1399 C C . ASP A 1 193 ? 47.965 19.135 -4.991 1.00 23.97 193 ASP A C 1
ATOM 1400 O O . ASP A 1 193 ? 48.709 19.395 -5.944 1.00 23.59 193 ASP A O 1
ATOM 1405 N N . GLU A 1 194 ? 46.941 18.274 -5.103 1.00 23.17 194 GLU A N 1
ATOM 1406 C CA . GLU A 1 194 ? 46.642 17.632 -6.384 1.00 23.32 194 GLU A CA 1
ATOM 1407 C C . GLU A 1 194 ? 46.156 18.620 -7.426 1.00 22.19 194 GLU A C 1
ATOM 1408 O O . GLU A 1 194 ? 46.578 18.558 -8.585 1.00 27.50 194 GLU A O 1
ATOM 1414 N N . ASN A 1 195 ? 45.213 19.483 -7.060 1.00 23.01 195 ASN A N 1
ATOM 1415 C CA . ASN A 1 195 ? 44.493 20.267 -8.051 1.00 21.98 195 ASN A CA 1
ATOM 1416 C C . ASN A 1 195 ? 44.997 21.693 -8.195 1.00 22.56 195 ASN A C 1
ATOM 1417 O O . ASN A 1 195 ? 44.705 22.327 -9.215 1.00 25.14 195 ASN A O 1
ATOM 1422 N N . LYS A 1 196 ? 45.743 22.196 -7.216 1.00 22.00 196 LYS A N 1
ATOM 1423 C CA . LYS A 1 196 ? 46.290 23.546 -7.237 1.00 20.82 196 LYS A CA 1
ATOM 1424 C C . LYS A 1 196 ? 45.249 24.577 -7.683 1.00 22.45 196 LYS A C 1
ATOM 1425 O O . LYS A 1 196 ? 45.450 25.280 -8.677 1.00 22.89 196 LYS A O 1
ATOM 1431 N N . PRO A 1 197 ? 44.114 24.680 -6.979 1.00 19.55 197 PRO A N 1
ATOM 1432 C CA . PRO A 1 197 ? 43.049 25.580 -7.440 1.00 18.39 197 PRO A CA 1
ATOM 1433 C C . PRO A 1 197 ? 43.425 27.040 -7.262 1.00 16.99 197 PRO A C 1
ATOM 1434 O O . PRO A 1 197 ? 44.477 27.353 -6.694 1.00 17.96 197 PRO A O 1
ATOM 1438 N N . HIS A 1 198 ? 42.561 27.941 -7.727 1.00 17.26 198 HIS A N 1
ATOM 1439 C CA . HIS A 1 198 ? 42.895 29.358 -7.766 1.00 18.56 198 HIS A CA 1
ATOM 1440 C C . HIS A 1 198 ? 42.782 30.043 -6.411 1.00 19.33 198 HIS A C 1
ATOM 1441 O O . HIS A 1 198 ? 43.230 31.187 -6.285 1.00 21.87 198 HIS A O 1
ATOM 1448 N N . PHE A 1 199 ? 42.187 29.395 -5.410 1.00 17.09 199 PHE A N 1
ATOM 1449 C CA . PHE A 1 199 ? 42.002 29.986 -4.092 1.00 16.41 199 PHE A CA 1
ATOM 1450 C C . PHE A 1 199 ? 43.035 29.443 -3.108 1.00 15.71 199 PHE A C 1
ATOM 1451 O O . PHE A 1 199 ? 43.677 28.421 -3.350 1.00 15.95 199 PHE A O 1
ATOM 1459 N N . THR A 1 200 ? 43.202 30.161 -2.004 1.00 17.46 200 THR A N 1
ATOM 1460 C CA . THR A 1 200 ? 44.130 29.779 -0.950 1.00 16.57 200 THR A CA 1
ATOM 1461 C C . THR A 1 200 ? 43.359 29.172 0.214 1.00 15.21 200 THR A C 1
ATOM 1462 O O . THR A 1 200 ? 42.304 29.682 0.606 1.00 14.90 200 THR A O 1
ATOM 1466 N N . LEU A 1 201 ? 43.895 28.088 0.768 1.00 14.82 201 LEU A N 1
ATOM 1467 C CA . LEU A 1 201 ? 43.286 27.403 1.902 1.00 13.63 201 LEU A CA 1
ATOM 1468 C C . LEU A 1 201 ? 44.057 27.699 3.183 1.00 13.34 201 LEU A C 1
ATOM 1469 O O . LEU A 1 201 ? 45.291 27.741 3.181 1.00 14.88 201 LEU A O 1
ATOM 1474 N N . ASN A 1 202 ? 43.315 27.922 4.269 1.00 14.13 202 ASN A N 1
ATOM 1475 C CA . ASN A 1 202 ? 43.816 27.919 5.635 1.00 12.95 202 ASN A CA 1
ATOM 1476 C C . ASN A 1 202 ? 42.881 27.044 6.457 1.00 13.98 202 ASN A C 1
ATOM 1477 O O . ASN A 1 202 ? 41.734 26.812 6.072 1.00 13.41 202 ASN A O 1
ATOM 1482 N N . ALA A 1 203 ? 43.368 26.549 7.595 1.00 13.57 203 ALA A N 1
ATOM 1483 C CA . ALA A 1 203 ? 42.537 25.769 8.507 1.00 13.38 203 ALA A CA 1
ATOM 1484 C C . ALA A 1 203 ? 42.667 26.342 9.907 1.00 14.75 203 ALA A C 1
ATOM 1485 O O . ALA A 1 203 ? 43.767 26.697 10.334 1.00 14.83 203 ALA A O 1
ATOM 1487 N N . VAL A 1 204 ? 41.540 26.450 10.610 1.00 12.83 204 VAL A N 1
ATOM 1488 C CA . VAL A 1 204 ? 41.517 26.841 12.017 1.00 12.41 204 VAL A CA 1
ATOM 1489 C C . VAL A 1 204 ? 41.209 25.598 12.838 1.00 12.84 204 VAL A C 1
ATOM 1490 O O . VAL A 1 204 ? 40.280 24.850 12.514 1.00 13.54 204 VAL A O 1
ATOM 1494 N N . LEU A 1 205 ? 41.986 25.378 13.901 1.00 13.12 205 LEU A N 1
ATOM 1495 C CA . LEU A 1 205 ? 41.914 24.165 14.717 1.00 13.59 205 LEU A CA 1
ATOM 1496 C C . LEU A 1 205 ? 41.557 24.550 16.146 1.00 14.32 205 LEU A C 1
ATOM 1497 O O . LEU A 1 205 ? 42.446 24.658 17.006 1.00 14.50 205 LEU A O 1
ATOM 1502 N N . PRO A 1 206 ? 40.273 24.764 16.441 1.00 12.90 206 PRO A N 1
ATOM 1503 C CA . PRO A 1 206 ? 39.891 25.110 17.814 1.00 14.53 206 PRO A CA 1
ATOM 1504 C C . PRO A 1 206 ? 40.097 23.936 18.749 1.00 14.03 206 PRO A C 1
ATOM 1505 O O . PRO A 1 206 ? 39.951 22.769 18.373 1.00 15.33 206 PRO A O 1
ATOM 1509 N N . ASN A 1 207 ? 40.425 24.270 19.996 1.00 14.39 207 ASN A N 1
ATOM 1510 C CA . ASN A 1 207 ? 40.393 23.290 21.071 1.00 15.51 207 ASN A CA 1
ATOM 1511 C C . ASN A 1 207 ? 39.026 23.405 21.756 1.00 15.82 207 ASN A C 1
ATOM 1512 O O . ASN A 1 207 ? 38.001 23.246 21.086 1.00 17.68 207 ASN A O 1
ATOM 1517 N N . TYR A 1 208 ? 38.968 23.702 23.059 1.00 14.88 208 TYR A N 1
ATOM 1518 C CA . TYR A 1 208 ? 37.686 23.758 23.770 1.00 15.35 208 TYR A CA 1
ATOM 1519 C C . TYR A 1 208 ? 37.179 25.203 23.775 1.00 13.00 208 TYR A C 1
ATOM 1520 O O . TYR A 1 208 ? 37.690 26.047 24.512 1.00 13.71 208 TYR A O 1
ATOM 1529 N N . THR A 1 209 ? 36.161 25.486 22.966 1.00 13.79 209 THR A N 1
ATOM 1530 C CA . THR A 1 209 ? 35.744 26.865 22.729 1.00 13.73 209 THR A CA 1
ATOM 1531 C C . THR A 1 209 ? 34.721 27.317 23.772 1.00 13.04 209 THR A C 1
ATOM 1532 O O . THR A 1 209 ? 33.702 26.646 23.981 1.00 15.32 209 THR A O 1
ATOM 1536 N N . ILE A 1 210 ? 34.981 28.466 24.401 1.00 13.67 210 ILE A N 1
ATOM 1537 C CA . ILE A 1 210 ? 34.163 28.993 25.493 1.00 14.56 210 ILE A CA 1
ATOM 1538 C C . ILE A 1 210 ? 33.680 30.389 25.114 1.00 14.14 210 ILE A C 1
ATOM 1539 O O . ILE A 1 210 ? 34.495 31.291 24.876 1.00 14.81 210 ILE A O 1
ATOM 1544 N N . GLY A 1 211 ? 32.365 30.583 25.092 1.00 14.25 211 GLY A N 1
ATOM 1545 C CA . GLY A 1 211 ? 31.858 31.920 24.841 1.00 15.30 211 GLY A CA 1
ATOM 1546 C C . GLY A 1 211 ? 30.349 31.970 24.886 1.00 17.39 211 GLY A C 1
ATOM 1547 O O . GLY A 1 211 ? 29.679 30.990 25.219 1.00 16.01 211 GLY A O 1
ATOM 1548 N N . THR A 1 212 ? 29.835 33.142 24.522 1.00 15.51 212 THR A N 1
ATOM 1549 C CA . THR A 1 212 ? 28.409 33.413 24.576 1.00 16.00 212 THR A CA 1
ATOM 1550 C C . THR A 1 212 ? 27.654 32.466 23.659 1.00 16.49 212 THR A C 1
ATOM 1551 O O . THR A 1 212 ? 28.036 32.249 22.505 1.00 16.86 212 THR A O 1
ATOM 1555 N N . ILE A 1 213 ? 26.568 31.901 24.176 1.00 17.05 213 ILE A N 1
ATOM 1556 C CA . ILE A 1 213 ? 25.647 31.113 23.370 1.00 17.10 213 ILE A CA 1
ATOM 1557 C C . ILE A 1 213 ? 24.564 32.061 22.863 1.00 18.71 213 ILE A C 1
ATOM 1558 O O . ILE A 1 213 ? 23.712 32.521 23.628 1.00 19.24 213 ILE A O 1
ATOM 1563 N N . PHE A 1 214 ? 24.608 32.371 21.563 1.00 18.29 214 PHE A N 1
ATOM 1564 C CA . PHE A 1 214 ? 23.661 33.330 21.002 1.00 19.77 214 PHE A CA 1
ATOM 1565 C C . PHE A 1 214 ? 22.246 32.768 20.953 1.00 20.94 214 PHE A C 1
ATOM 1566 O O . PHE A 1 214 ? 21.276 33.530 21.034 1.00 26.88 214 PHE A O 1
ATOM 1574 N N . ASP A 1 215 ? 22.104 31.453 20.804 1.00 21.02 215 ASP A N 1
ATOM 1575 C CA . ASP A 1 215 ? 20.793 30.811 20.716 1.00 24.29 215 ASP A CA 1
ATOM 1576 C C . ASP A 1 215 ? 20.788 29.537 21.548 1.00 25.09 215 ASP A C 1
ATOM 1577 O O . ASP A 1 215 ? 21.047 28.440 21.037 1.00 25.29 215 ASP A O 1
ATOM 1582 N N . PRO A 1 216 ? 20.485 29.646 22.846 1.00 27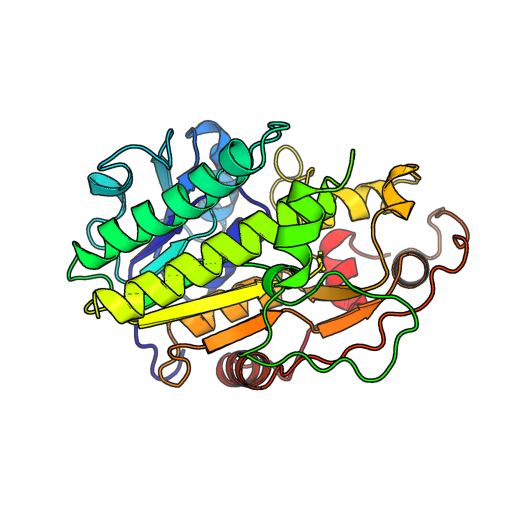.03 216 PRO A N 1
ATOM 1583 C CA . PRO A 1 216 ? 20.521 28.455 23.711 1.00 29.52 216 PRO A CA 1
ATOM 1584 C C . PRO A 1 216 ? 19.544 27.359 23.317 1.00 30.47 216 PRO A C 1
ATOM 1585 O O . PRO A 1 216 ? 19.806 26.186 23.612 1.00 29.40 216 PRO A O 1
ATOM 1589 N N . GLU A 1 217 ? 18.432 27.695 22.656 1.00 29.43 217 GLU A N 1
ATOM 1590 C CA . GLU A 1 217 ? 17.454 26.667 22.310 1.00 34.76 217 GLU A CA 1
ATOM 1591 C C . GLU A 1 217 ? 18.037 25.618 21.369 1.00 34.04 217 GLU A C 1
ATOM 1592 O O . GLU A 1 217 ? 17.665 24.442 21.445 1.00 35.73 217 GLU A O 1
ATOM 1598 N N . THR A 1 218 ? 18.962 26.008 20.494 1.00 28.63 218 THR A N 1
ATOM 1599 C CA . THR A 1 218 ? 19.514 25.091 19.508 1.00 30.87 218 THR A CA 1
ATOM 1600 C C . THR A 1 218 ? 21.006 24.817 19.649 1.00 28.26 218 THR A C 1
ATOM 1601 O O . THR A 1 218 ? 21.497 23.865 19.030 1.00 30.24 218 THR A O 1
ATOM 1605 N N . GLN A 1 219 ? 21.738 25.597 20.446 1.00 25.14 219 GLN A N 1
ATOM 1606 C CA . GLN A 1 219 ? 23.194 25.511 20.484 1.00 26.53 219 GLN A CA 1
ATOM 1607 C C . GLN A 1 219 ? 23.741 24.930 21.785 1.00 28.28 219 GLN A C 1
ATOM 1608 O O . GLN A 1 219 ? 24.936 25.071 22.067 1.00 28.50 219 GLN A O 1
ATOM 1614 N N . SER A 1 220 ? 22.909 24.266 22.581 1.00 24.75 220 SER A N 1
ATOM 1615 C CA . SER A 1 220 ? 23.383 23.795 23.876 1.00 26.90 220 SER A CA 1
ATOM 1616 C C . SER A 1 220 ? 24.127 22.464 23.805 1.00 25.39 220 SER A C 1
ATOM 1617 O O . SER A 1 220 ? 24.747 22.070 24.800 1.00 28.30 220 SER A O 1
ATOM 1620 N N . GLY A 1 221 ? 24.086 21.772 22.667 1.00 25.38 221 GLY A N 1
ATOM 1621 C CA . GLY A 1 221 ? 24.918 20.601 22.456 1.00 29.63 221 GLY A CA 1
ATOM 1622 C C . GLY A 1 221 ? 26.243 21.001 21.842 1.00 33.41 221 GLY A C 1
ATOM 1623 O O . GLY A 1 221 ? 26.557 20.646 20.702 1.00 31.74 221 GLY A O 1
ATOM 1624 N N . SER A 1 222 ? 27.017 21.765 22.605 1.00 26.03 222 SER A N 1
ATOM 1625 C CA . SER A 1 222 ? 28.280 22.335 22.164 1.00 24.48 222 SER A CA 1
ATOM 1626 C C . SER A 1 222 ? 29.196 22.402 23.376 1.00 20.91 222 SER A C 1
ATOM 1627 O O . SER A 1 222 ? 28.754 22.207 24.510 1.00 18.71 222 SER A O 1
ATOM 1630 N N . THR A 1 223 ? 30.480 22.692 23.130 1.00 19.00 223 THR A N 1
ATOM 1631 C CA . THR A 1 223 ? 31.437 22.830 24.231 1.00 17.71 223 THR A CA 1
ATOM 1632 C C . THR A 1 223 ? 30.944 23.814 25.287 1.00 17.75 223 THR A C 1
ATOM 1633 O O . THR A 1 223 ? 31.035 23.551 26.496 1.00 17.33 223 THR A O 1
ATOM 1637 N N . SER A 1 224 ? 30.409 24.955 24.853 1.00 17.52 224 SER A N 1
ATOM 1638 C CA . SER A 1 224 ? 29.926 25.929 25.822 1.00 16.90 224 SER A CA 1
ATOM 1639 C C . SER A 1 224 ? 28.605 25.503 26.450 1.00 17.92 224 SER A C 1
ATOM 1640 O O . SER A 1 224 ? 28.348 25.830 27.614 1.00 17.98 224 SER A O 1
ATOM 1643 N N . GLY A 1 225 ? 27.765 24.779 25.709 1.00 18.80 225 GLY A N 1
ATOM 1644 C CA . GLY A 1 225 ? 26.553 24.238 26.302 1.00 21.53 225 GLY A CA 1
ATOM 1645 C C . GLY A 1 225 ? 26.842 23.272 27.434 1.00 22.26 225 GLY A C 1
ATOM 1646 O O . GLY A 1 225 ? 26.173 23.299 28.471 1.00 19.96 225 GLY A O 1
ATOM 1647 N N . TRP A 1 226 ? 27.855 22.417 27.262 1.00 19.73 226 TRP A N 1
ATOM 1648 C CA . TRP A 1 226 ? 28.200 21.475 28.322 1.00 22.15 226 TRP A CA 1
ATOM 1649 C C . TRP A 1 226 ? 28.724 22.212 29.548 1.00 20.52 226 TRP A C 1
ATOM 1650 O O . TRP A 1 226 ? 28.414 21.839 30.686 1.00 20.47 226 TRP A O 1
ATOM 1661 N N . MET A 1 227 ? 29.514 23.270 29.333 1.00 19.07 227 MET A N 1
ATOM 1662 C CA . MET A 1 227 ? 29.972 24.103 30.439 1.00 19.22 227 MET A CA 1
ATOM 1663 C C . MET A 1 227 ? 28.810 24.797 31.133 1.00 18.34 227 MET A C 1
ATOM 1664 O O . MET A 1 227 ? 28.804 24.927 32.363 1.00 20.15 227 MET A O 1
ATOM 1669 N N . MET A 1 228 ? 27.832 25.277 30.361 1.00 18.60 228 MET A N 1
ATOM 1670 C CA . MET A 1 228 ? 26.659 25.895 30.969 1.00 21.58 228 MET A CA 1
ATOM 1671 C C . MET A 1 228 ? 25.892 24.898 31.830 1.00 24.33 228 MET A C 1
ATOM 1672 O O . MET A 1 228 ? 25.337 25.264 32.873 1.00 22.87 228 MET A O 1
ATOM 1677 N N . SER A 1 229 ? 25.871 23.629 31.419 1.00 24.46 229 SER A N 1
ATOM 1678 C CA . SER A 1 229 ? 25.229 22.590 32.216 1.00 25.96 229 SER A CA 1
ATOM 1679 C C . SER A 1 229 ? 25.884 22.467 33.589 1.00 26.55 229 SER A C 1
ATOM 1680 O O . SER A 1 229 ? 25.192 22.334 34.609 1.00 25.15 229 SER A O 1
ATOM 1683 N N . LEU A 1 230 ? 27.218 22.525 33.634 1.00 22.92 230 LEU A N 1
ATOM 1684 C CA . LEU A 1 230 ? 27.938 22.470 34.904 1.00 21.76 230 LEU A CA 1
ATOM 1685 C C . LEU A 1 230 ? 27.666 23.704 35.750 1.00 23.58 230 LEU A C 1
ATOM 1686 O O . LEU A 1 230 ? 27.566 23.614 36.981 1.00 22.52 230 LEU A O 1
ATOM 1691 N N . PHE A 1 231 ? 27.573 24.868 35.105 1.00 20.94 231 PHE A N 1
ATOM 1692 C CA . PHE A 1 231 ? 27.251 26.104 35.808 1.00 19.87 231 PHE A CA 1
ATOM 1693 C C . PHE A 1 231 ? 25.919 25.977 36.532 1.00 20.11 231 PHE A C 1
ATOM 1694 O O . PHE A 1 231 ? 25.755 26.479 37.650 1.00 20.31 231 PHE A O 1
ATOM 1702 N N . ASN A 1 232 ? 24.961 25.300 35.910 1.00 22.09 232 ASN A N 1
ATOM 1703 C CA . ASN A 1 232 ? 23.643 25.077 36.480 1.00 23.71 232 ASN A CA 1
ATOM 1704 C C . ASN A 1 232 ? 23.608 23.896 37.447 1.00 30.03 232 ASN A C 1
ATOM 1705 O O . ASN A 1 232 ? 22.518 23.481 37.855 1.00 31.05 232 ASN A O 1
ATOM 1710 N N . GLY A 1 233 ? 24.766 23.340 37.810 1.00 27.14 233 GLY A N 1
ATOM 1711 C CA . GLY A 1 233 ? 24.866 22.376 38.883 1.00 27.22 233 GLY A CA 1
ATOM 1712 C C . GLY A 1 233 ? 24.899 20.923 38.463 1.00 30.48 233 GLY A C 1
ATOM 1713 O O . GLY A 1 233 ? 25.112 20.057 39.322 1.00 31.67 233 GLY A O 1
ATOM 1714 N N . GLU A 1 234 ? 24.696 20.623 37.185 1.00 29.46 234 GLU A N 1
ATOM 1715 C CA . GLU A 1 234 ? 24.684 19.239 36.740 1.00 32.25 234 GLU A CA 1
ATOM 1716 C C . GLU A 1 234 ? 26.101 18.689 36.664 1.00 32.46 234 GLU A C 1
ATOM 1717 O O . GLU A 1 234 ? 27.033 19.377 36.237 1.00 31.81 234 GLU A O 1
ATOM 1723 N N . VAL A 1 235 ? 26.256 17.439 37.092 1.00 28.61 235 VAL A N 1
ATOM 1724 C CA . VAL A 1 235 ? 27.556 16.783 37.087 1.00 27.94 235 VAL A CA 1
ATOM 1725 C C . VAL A 1 235 ? 27.398 15.464 36.341 1.00 27.10 235 VAL A C 1
ATOM 1726 O O . VAL A 1 235 ? 27.157 14.412 36.945 1.00 26.66 235 VAL A O 1
ATOM 1730 N N . SER A 1 236 ? 27.499 15.520 35.017 1.00 27.02 236 SER A N 1
ATOM 1731 C CA . SER A 1 236 ? 27.326 14.322 34.214 1.00 24.71 236 SER A CA 1
ATOM 1732 C C . SER A 1 236 ? 28.522 13.393 34.401 1.00 26.69 236 SER A C 1
ATOM 1733 O O . SER A 1 236 ? 29.663 13.857 34.487 1.00 24.50 236 SER A O 1
ATOM 1736 N N . PRO A 1 237 ? 28.295 12.080 34.469 1.00 22.81 237 PRO A N 1
ATOM 1737 C CA . PRO A 1 237 ? 29.433 11.150 34.472 1.00 23.67 237 PRO A CA 1
ATOM 1738 C C . PRO A 1 237 ? 30.291 11.288 33.229 1.00 27.53 237 PRO A C 1
ATOM 1739 O O . PRO A 1 237 ? 31.479 10.945 33.257 1.00 29.17 237 PRO A O 1
ATOM 1743 N N . ALA A 1 238 ? 29.715 11.808 32.142 1.00 24.34 238 ALA A N 1
ATOM 1744 C CA . ALA A 1 238 ? 30.448 11.996 30.898 1.00 29.15 238 ALA A CA 1
ATOM 1745 C C . ALA A 1 238 ? 31.525 13.064 31.008 1.00 31.03 238 ALA A C 1
ATOM 1746 O O . ALA A 1 238 ? 32.375 13.160 30.117 1.00 32.69 238 ALA A O 1
ATOM 1748 N N . LEU A 1 239 ? 31.507 13.877 32.068 1.00 26.80 239 LEU A N 1
ATOM 1749 C CA . LEU A 1 239 ? 32.531 14.907 32.204 1.00 27.88 239 LEU A CA 1
ATOM 1750 C C . LEU A 1 239 ? 33.912 14.286 32.355 1.00 31.09 239 LEU A C 1
ATOM 1751 O O . LEU A 1 239 ? 34.917 14.897 31.974 1.00 28.85 239 LEU A O 1
ATOM 1756 N N . ALA A 1 240 ? 33.978 13.066 32.892 1.00 32.10 240 ALA A N 1
ATOM 1757 C CA . ALA A 1 240 ? 35.246 12.369 33.059 1.00 36.37 240 ALA A CA 1
ATOM 1758 C C . ALA A 1 240 ? 35.869 11.942 31.736 1.00 35.87 240 ALA A C 1
ATOM 1759 O O . ALA A 1 240 ? 37.051 11.585 31.719 1.00 38.82 240 ALA A O 1
ATOM 1761 N N . LEU A 1 241 ? 35.113 11.971 30.636 1.00 34.08 241 LEU A N 1
ATOM 1762 C CA . LEU A 1 241 ? 35.659 11.620 29.330 1.00 35.83 241 LEU A CA 1
ATOM 1763 C C . LEU A 1 241 ? 36.398 12.772 28.658 1.00 37.44 241 LEU A C 1
ATOM 1764 O O . LEU A 1 241 ? 37.061 12.546 27.639 1.00 37.45 241 LEU A O 1
ATOM 1769 N N . PHE A 1 242 ? 36.299 13.991 29.193 1.00 33.36 242 PHE A N 1
ATOM 1770 C CA . PHE A 1 242 ? 37.039 15.131 28.663 1.00 33.42 242 PHE A CA 1
ATOM 1771 C C . PHE A 1 242 ? 38.372 15.229 29.389 1.00 30.90 242 PHE A C 1
ATOM 1772 O O . PHE A 1 242 ? 38.386 15.514 30.596 1.00 36.97 242 PHE A O 1
ATOM 1780 N N . PRO A 1 243 ? 39.500 15.031 28.716 1.00 29.33 243 PRO A N 1
ATOM 1781 C CA . PRO A 1 243 ? 40.793 15.201 29.380 1.00 26.56 243 PRO A CA 1
ATOM 1782 C C . PRO A 1 243 ? 41.111 16.674 29.559 1.00 25.44 243 PRO A C 1
ATOM 1783 O O . PRO A 1 243 ? 40.538 17.528 28.864 1.00 24.28 243 PRO A O 1
ATOM 1787 N N . PRO A 1 244 ? 42.001 17.013 30.491 1.00 21.43 244 PRO A N 1
ATOM 1788 C CA . PRO A 1 244 ? 42.531 18.381 30.544 1.00 18.80 244 PRO A CA 1
ATOM 1789 C C . PRO A 1 244 ? 43.087 18.767 29.184 1.00 19.89 244 PRO A C 1
ATOM 1790 O O . PRO A 1 244 ? 43.684 17.950 28.484 1.00 19.63 244 PRO A O 1
ATOM 1794 N N . THR A 1 245 ? 42.869 20.018 28.799 1.00 15.43 245 THR A N 1
ATOM 1795 C CA . THR A 1 245 ? 43.138 20.430 27.427 1.00 15.53 245 THR A CA 1
ATOM 1796 C C . THR A 1 245 ? 43.299 21.947 27.408 1.00 15.79 245 THR A C 1
ATOM 1797 O O . THR A 1 245 ? 43.445 22.582 28.456 1.00 17.39 245 THR A O 1
ATOM 1801 N N . TYR A 1 246 ? 43.312 22.532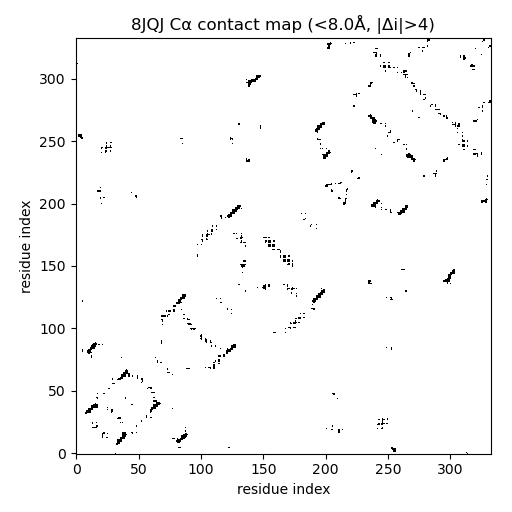 26.211 1.00 14.27 246 TYR A N 1
ATOM 1802 C CA . TYR A 1 246 ? 43.376 23.978 26.078 1.00 13.77 246 TYR A CA 1
ATOM 1803 C C . TYR A 1 246 ? 41.986 24.544 25.826 1.00 14.33 246 TYR A C 1
ATOM 1804 O O . TYR A 1 246 ? 41.165 23.935 25.134 1.00 14.38 246 TYR A O 1
ATOM 1813 N N . TYR A 1 247 ? 41.731 25.716 26.397 1.00 13.39 247 TYR A N 1
ATOM 1814 C CA . TYR A 1 247 ? 40.528 26.474 26.091 1.00 13.23 247 TYR A CA 1
ATOM 1815 C C . TYR A 1 247 ? 40.872 27.511 25.027 1.00 14.66 247 TYR A C 1
ATOM 1816 O O . TYR A 1 247 ? 42.040 27.819 24.770 1.00 14.07 247 TYR A O 1
ATOM 1825 N N . VAL A 1 248 ? 39.832 28.077 24.429 1.00 15.00 248 VAL A N 1
ATOM 1826 C CA . VAL A 1 248 ? 39.985 29.243 23.570 1.00 14.43 248 VAL A CA 1
ATOM 1827 C C . VAL A 1 248 ? 38.668 30.001 23.579 1.00 14.42 248 VAL A C 1
ATOM 1828 O O . VAL A 1 248 ? 37.592 29.394 23.610 1.00 14.90 248 VAL A O 1
ATOM 1832 N N . SER A 1 249 ? 38.755 31.331 23.559 1.00 12.60 249 SER A N 1
ATOM 1833 C CA . SER A 1 249 ? 37.550 32.154 23.506 1.00 13.84 249 SER A CA 1
ATOM 1834 C C . SER A 1 249 ? 36.833 31.977 22.173 1.00 15.07 249 SER A C 1
ATOM 1835 O O . SER A 1 249 ? 37.468 31.881 21.116 1.00 14.00 249 SER A O 1
ATOM 1838 N N . ALA A 1 250 ? 35.495 31.962 22.227 1.00 14.20 250 ALA A N 1
ATOM 1839 C CA . ALA A 1 250 ? 34.694 31.882 21.009 1.00 14.62 250 ALA A CA 1
ATOM 1840 C C . ALA A 1 250 ? 34.909 33.099 20.125 1.00 15.89 250 ALA A C 1
ATOM 1841 O O . ALA A 1 250 ? 34.919 32.986 18.891 1.00 15.27 250 ALA A O 1
ATOM 1843 N N . VAL A 1 251 ? 35.062 34.276 20.736 1.00 16.54 251 VAL A N 1
ATOM 1844 C CA . VAL A 1 251 ? 35.347 35.474 19.954 1.00 18.20 251 VAL A CA 1
ATOM 1845 C C . VAL A 1 251 ? 36.684 35.328 19.251 1.00 16.43 251 VAL A C 1
ATOM 1846 O O . VAL A 1 251 ? 36.814 35.637 18.059 1.00 15.81 251 VAL A O 1
ATOM 1850 N N . ASP A 1 252 ? 37.690 34.824 19.970 1.00 15.46 252 ASP A N 1
ATOM 1851 C CA . ASP A 1 252 ? 38.999 34.610 19.369 1.00 13.88 252 ASP A CA 1
ATOM 1852 C C . ASP A 1 252 ? 38.912 33.627 18.207 1.00 14.82 252 ASP A C 1
ATOM 1853 O O . ASP A 1 252 ? 39.538 33.839 17.164 1.00 14.10 252 ASP A O 1
ATOM 1858 N N . ILE A 1 253 ? 38.115 32.562 18.349 1.00 13.48 253 ILE A N 1
ATOM 1859 C CA . ILE A 1 253 ? 37.927 31.625 17.239 1.00 13.94 253 ILE A CA 1
ATOM 1860 C C . ILE A 1 253 ? 37.299 32.328 16.042 1.00 12.91 253 ILE A C 1
ATOM 1861 O O . ILE A 1 253 ? 37.689 32.091 14.891 1.00 13.00 253 ILE A O 1
ATOM 1866 N N . GLY A 1 254 ? 36.312 33.194 16.292 1.00 12.84 254 GLY A N 1
ATOM 1867 C CA . GLY A 1 254 ? 35.738 33.970 15.202 1.00 13.11 254 GLY A CA 1
ATOM 1868 C C . GLY A 1 254 ? 36.774 34.843 14.523 1.00 13.18 254 GLY A C 1
ATOM 1869 O O . GLY A 1 254 ? 36.830 34.916 13.290 1.00 13.31 254 GLY A O 1
ATOM 1870 N N . LEU A 1 255 ? 37.635 35.480 15.318 1.00 13.84 255 LEU A N 1
ATOM 1871 C CA . LEU A 1 255 ? 38.699 36.316 14.767 1.00 12.90 255 LEU A CA 1
ATOM 1872 C C . LEU A 1 255 ? 39.723 35.497 13.993 1.00 14.52 255 LEU A C 1
ATOM 1873 O O . LEU A 1 255 ? 40.244 35.956 12.972 1.00 14.26 255 LEU A O 1
ATOM 1878 N N . LEU A 1 256 ? 40.042 34.291 14.465 1.00 14.05 256 LEU A N 1
ATOM 1879 C CA . LEU A 1 256 ? 41.004 33.467 13.740 1.00 13.98 256 LEU A CA 1
ATOM 1880 C C . LEU A 1 256 ? 40.465 33.092 12.366 1.00 14.09 256 LEU A C 1
ATOM 1881 O O . LEU A 1 256 ? 41.204 33.098 11.372 1.00 13.23 256 LEU A O 1
ATOM 1886 N N . HIS A 1 257 ? 39.173 32.781 12.278 1.00 13.49 257 HIS A N 1
ATOM 1887 C CA . HIS A 1 257 ? 38.580 32.496 10.976 1.00 13.42 257 HIS A CA 1
ATOM 1888 C C . HIS A 1 257 ? 38.583 33.737 10.092 1.00 14.26 257 HIS A C 1
ATOM 1889 O O . HIS A 1 257 ? 38.871 33.654 8.890 1.00 13.58 257 HIS A O 1
ATOM 1896 N N . LEU A 1 258 ? 38.247 34.891 10.668 1.00 13.51 258 LEU A N 1
ATOM 1897 C CA . LEU A 1 258 ? 38.275 36.140 9.919 1.00 13.91 258 LEU A CA 1
ATOM 1898 C C . LEU A 1 258 ? 39.671 36.415 9.372 1.00 13.53 258 LEU A C 1
ATOM 1899 O O . LEU A 1 258 ? 39.832 36.731 8.186 1.00 13.63 258 LEU A O 1
ATOM 1904 N N . GLY A 1 259 ? 40.700 36.268 10.210 1.00 14.67 259 GLY A N 1
ATOM 1905 C CA . GLY A 1 259 ? 42.057 36.505 9.735 1.00 13.81 259 GLY A CA 1
ATOM 1906 C C . GLY A 1 259 ? 42.475 35.541 8.642 1.00 14.14 259 GLY A C 1
ATOM 1907 O O . GLY A 1 259 ? 43.172 35.919 7.695 1.00 15.25 259 GLY A O 1
ATOM 1908 N N . CYS A 1 260 ? 42.050 34.284 8.747 1.00 13.51 260 CYS A N 1
ATOM 1909 C CA . CYS A 1 260 ? 42.337 33.314 7.696 1.00 13.70 260 CYS A CA 1
ATOM 1910 C C . CYS A 1 260 ? 41.630 33.659 6.392 1.00 14.06 260 CYS A C 1
ATOM 1911 O O . CYS A 1 260 ? 42.097 33.280 5.311 1.00 15.29 260 CYS A O 1
ATOM 1914 N N . LEU A 1 261 ? 40.497 34.351 6.469 1.00 13.35 261 LEU A N 1
ATOM 1915 C CA . LEU A 1 261 ? 39.769 34.715 5.265 1.00 15.68 261 LEU A CA 1
ATOM 1916 C C . LEU A 1 261 ? 40.320 35.971 4.606 1.00 15.79 261 LEU A C 1
ATOM 1917 O O . LEU A 1 261 ? 40.232 36.095 3.380 1.00 16.69 261 LEU A O 1
ATOM 1922 N N . VAL A 1 262 ? 40.878 36.909 5.373 1.00 14.04 262 VAL A N 1
ATOM 1923 C CA . VAL A 1 262 ? 41.155 38.235 4.828 1.00 14.97 262 VAL A CA 1
ATOM 1924 C C . VAL A 1 262 ? 42.604 38.691 4.977 1.00 17.18 262 VAL A C 1
ATOM 1925 O O . VAL A 1 262 ? 42.991 39.666 4.315 1.00 16.77 262 VAL A O 1
ATOM 1929 N N . LEU A 1 263 ? 43.425 38.084 5.829 1.00 15.04 263 LEU A N 1
ATOM 1930 C CA . LEU A 1 263 ? 44.750 38.668 6.058 1.00 15.06 263 LEU A CA 1
ATOM 1931 C C . LEU A 1 263 ? 45.750 38.177 5.017 1.00 15.40 263 LEU A C 1
ATOM 1932 O O . LEU A 1 263 ? 45.900 36.964 4.826 1.00 16.13 263 LEU A O 1
ATOM 1937 N N . PRO A 1 264 ? 46.470 39.084 4.349 1.00 14.95 264 PRO A N 1
ATOM 1938 C CA . PRO A 1 264 ? 47.382 38.647 3.282 1.00 17.54 264 PRO A CA 1
ATOM 1939 C C . PRO A 1 264 ? 48.526 37.773 3.759 1.00 16.54 264 PRO A C 1
ATOM 1940 O O . PRO A 1 264 ? 49.003 36.930 2.987 1.00 18.16 264 PRO A O 1
ATOM 1944 N N . GLN A 1 265 ? 48.974 37.932 5.001 1.00 15.77 265 GLN A N 1
ATOM 1945 C CA . GLN A 1 265 ? 50.151 37.219 5.484 1.00 17.97 265 GLN A CA 1
ATOM 1946 C C . GLN A 1 265 ? 49.837 35.819 5.997 1.00 18.83 265 GLN A C 1
ATOM 1947 O O . GLN A 1 265 ? 50.744 35.148 6.501 1.00 20.29 265 GLN A O 1
ATOM 1953 N N . ILE A 1 266 ? 48.588 35.369 5.893 1.00 16.19 266 ILE A N 1
ATOM 1954 C CA . ILE A 1 266 ? 48.156 34.062 6.394 1.00 16.76 266 ILE A CA 1
ATOM 1955 C C . ILE A 1 266 ? 47.719 33.231 5.193 1.00 16.52 266 ILE A C 1
ATOM 1956 O O . ILE A 1 266 ? 46.610 33.409 4.678 1.00 16.36 266 ILE A O 1
ATOM 1961 N N . GLU A 1 267 ? 48.572 32.306 4.748 1.00 16.36 267 GLU A N 1
ATOM 1962 C CA . GLU A 1 267 ? 48.260 31.439 3.615 1.00 17.60 267 GLU A CA 1
ATOM 1963 C C . GLU A 1 267 ? 48.828 30.048 3.858 1.00 17.52 267 GLU A C 1
ATOM 1964 O O . GLU A 1 267 ? 49.991 29.914 4.248 1.00 17.45 267 GLU A O 1
ATOM 1970 N N . ARG A 1 268 ? 48.011 29.022 3.608 1.00 15.90 268 ARG A N 1
ATOM 1971 C CA . ARG A 1 268 ? 48.427 27.625 3.747 1.00 17.15 268 ARG A CA 1
ATOM 1972 C C . ARG A 1 268 ? 48.835 27.291 5.182 1.00 16.59 268 ARG A C 1
ATOM 1973 O O . ARG A 1 268 ? 49.805 26.566 5.419 1.00 18.19 268 ARG A O 1
ATOM 1981 N N . ARG A 1 269 ? 48.086 27.807 6.153 1.00 15.20 269 ARG A N 1
ATOM 1982 C CA . ARG A 1 269 ? 48.442 27.655 7.556 1.00 13.87 269 ARG A CA 1
ATOM 1983 C C . ARG A 1 269 ? 47.427 26.783 8.284 1.00 14.71 269 ARG A C 1
ATOM 1984 O O . ARG A 1 269 ? 46.254 26.713 7.904 1.00 15.13 269 ARG A O 1
ATOM 1992 N N . ARG A 1 270 ? 47.901 26.118 9.338 1.00 14.77 270 ARG A N 1
ATOM 1993 C CA . ARG A 1 270 ? 47.049 25.467 10.326 1.00 14.72 270 ARG A CA 1
ATOM 1994 C C . ARG A 1 270 ? 47.145 26.319 11.581 1.00 16.91 270 ARG A C 1
ATOM 1995 O O . ARG A 1 270 ? 48.217 26.425 12.191 1.00 17.93 270 ARG A O 1
ATOM 2003 N N . VAL A 1 271 ? 46.033 26.937 11.957 1.00 13.99 271 VAL A N 1
ATOM 2004 C CA . VAL A 1 271 ? 46.004 27.983 12.967 1.00 15.37 271 VAL A CA 1
ATOM 2005 C C . VAL A 1 271 ? 45.377 27.386 14.224 1.00 15.14 271 VAL A C 1
ATOM 2006 O O . VAL A 1 271 ? 44.169 27.113 14.265 1.00 14.72 271 VAL A O 1
ATOM 2010 N N . TYR A 1 272 ? 46.198 27.177 15.252 1.00 14.31 272 TYR A N 1
ATOM 2011 C CA . TYR A 1 272 ? 45.742 26.512 16.467 1.00 13.38 272 TYR A CA 1
ATOM 2012 C C . TYR A 1 272 ? 44.957 27.484 17.340 1.00 14.49 272 TYR A C 1
ATOM 2013 O O . TYR A 1 272 ? 45.428 28.585 17.647 1.00 15.82 272 TYR A O 1
ATOM 2022 N N . GLY A 1 273 ? 43.751 27.076 17.734 1.00 14.06 273 GLY A N 1
ATOM 2023 C CA . GLY A 1 273 ? 42.955 27.847 18.671 1.00 14.76 273 GLY A CA 1
ATOM 2024 C C . GLY A 1 273 ? 43.159 27.332 20.081 1.00 13.32 273 GLY A C 1
ATOM 2025 O O . GLY A 1 273 ? 42.297 26.629 20.624 1.00 14.95 273 GLY A O 1
ATOM 2026 N N . THR A 1 274 ? 44.310 27.664 20.675 1.00 16.04 274 THR A N 1
ATOM 2027 C CA . THR A 1 274 ? 44.780 27.065 21.931 1.00 15.19 274 THR A CA 1
ATOM 2028 C C . THR A 1 274 ? 45.346 28.191 22.798 1.00 14.82 274 THR A C 1
ATOM 2029 O O . THR A 1 274 ? 46.527 28.527 22.694 1.00 15.80 274 THR A O 1
ATOM 2033 N N . ALA A 1 275 ? 44.508 28.761 23.664 1.00 13.84 275 ALA A N 1
ATOM 2034 C CA . ALA A 1 275 ? 44.920 29.925 24.440 1.00 15.46 275 ALA A CA 1
ATOM 2035 C C . ALA A 1 275 ? 45.697 29.544 25.698 1.00 16.63 275 ALA A C 1
ATOM 2036 O O . ALA A 1 275 ? 46.778 30.084 25.952 1.00 20.11 275 ALA A O 1
ATOM 2038 N N . GLY A 1 276 ? 45.160 28.629 26.497 1.00 16.73 276 GLY A N 1
ATOM 2039 C CA . GLY A 1 276 ? 45.829 28.202 27.712 1.00 16.19 276 GLY A CA 1
ATOM 2040 C C . GLY A 1 276 ? 45.231 26.905 28.201 1.00 16.12 276 GLY A C 1
ATOM 2041 O O . GLY A 1 276 ? 44.130 26.524 27.803 1.00 15.96 276 GLY A O 1
ATOM 2042 N N . THR A 1 277 ? 45.968 26.220 29.071 1.00 17.22 277 THR A N 1
ATOM 2043 C CA . THR A 1 277 ? 45.501 24.930 29.563 1.00 19.01 277 THR A CA 1
ATOM 2044 C C . THR A 1 277 ? 44.498 25.110 30.696 1.00 17.82 277 THR A C 1
ATOM 2045 O O . THR A 1 277 ? 44.498 26.121 31.401 1.00 18.60 277 THR A O 1
ATOM 2049 N N . PHE A 1 278 ? 43.633 24.112 30.862 1.00 16.41 278 PHE A N 1
ATOM 2050 C CA . PHE A 1 278 ? 42.641 24.143 31.928 1.00 15.82 278 PHE A CA 1
ATOM 2051 C C . PHE A 1 278 ? 42.098 22.743 32.165 1.00 15.47 278 PHE A C 1
ATOM 2052 O O . PHE A 1 278 ? 42.337 21.814 31.388 1.00 17.00 278 PHE A O 1
ATOM 2060 N N . ASP A 1 279 ? 41.368 22.605 33.271 1.00 17.22 279 ASP A N 1
ATOM 2061 C CA . ASP A 1 279 ? 40.615 21.402 33.598 1.00 16.49 279 ASP A CA 1
ATOM 2062 C C . ASP A 1 279 ? 39.302 21.839 34.239 1.00 15.35 279 ASP A C 1
ATOM 2063 O O . ASP A 1 279 ? 39.039 23.036 34.395 1.00 15.78 279 ASP A O 1
ATOM 2068 N N . TRP A 1 280 ? 38.463 20.872 34.612 1.00 16.04 280 TRP A N 1
ATOM 2069 C CA . TRP A 1 280 ? 37.157 21.232 35.157 1.00 15.62 280 TRP A CA 1
ATOM 2070 C C . TRP A 1 280 ? 37.278 22.026 36.450 1.00 14.86 280 TRP A C 1
ATOM 2071 O O . TRP A 1 280 ? 36.409 22.850 36.757 1.00 16.24 280 TRP A O 1
ATOM 2082 N N . ASN A 1 281 ? 38.341 21.798 37.219 1.00 16.35 281 ASN A N 1
ATOM 2083 C CA . ASN A 1 281 ? 38.505 22.562 38.449 1.00 17.26 281 ASN A CA 1
ATOM 2084 C C . ASN A 1 281 ? 38.868 24.018 38.171 1.00 17.15 281 ASN A C 1
ATOM 2085 O O . ASN A 1 281 ? 38.501 24.903 38.954 1.00 17.87 281 ASN A O 1
ATOM 2090 N N . THR A 1 282 ? 39.573 24.289 37.065 1.00 16.78 282 THR A N 1
ATOM 2091 C CA . THR A 1 282 ? 39.764 25.673 36.633 1.00 17.22 282 THR A CA 1
ATOM 2092 C C . THR A 1 282 ? 38.424 26.332 36.348 1.00 16.47 282 THR A C 1
ATOM 2093 O O . THR A 1 282 ? 38.201 27.499 36.698 1.00 16.40 282 THR A O 1
ATOM 2097 N N . VAL A 1 283 ? 37.532 25.604 35.678 1.00 14.62 283 VAL A N 1
ATOM 2098 C CA . VAL A 1 283 ? 36.207 26.128 35.365 1.00 15.19 283 VAL A CA 1
ATOM 2099 C C . VAL A 1 283 ? 35.449 26.451 36.647 1.00 15.42 283 VAL A C 1
ATOM 2100 O O . VAL A 1 283 ? 34.896 27.545 36.804 1.00 15.86 283 VAL A O 1
ATOM 2104 N N . LEU A 1 284 ? 35.422 25.502 37.587 1.00 16.19 284 LEU A N 1
ATOM 2105 C CA . LEU A 1 284 ? 34.718 25.731 38.846 1.00 16.67 284 LEU A CA 1
ATOM 2106 C C . LEU A 1 284 ? 35.298 26.925 39.595 1.00 17.24 284 LEU A C 1
ATOM 2107 O O . LEU A 1 284 ? 34.551 27.738 40.152 1.00 16.32 284 LEU A O 1
ATOM 2112 N N . ALA A 1 285 ? 36.627 27.056 39.605 1.00 16.39 285 ALA A N 1
ATOM 2113 C CA . ALA A 1 285 ? 37.244 28.194 40.278 1.00 18.83 285 ALA A CA 1
ATOM 2114 C C . ALA A 1 285 ? 36.803 29.505 39.643 1.00 20.06 285 ALA A C 1
ATOM 2115 O O . ALA A 1 285 ? 36.546 30.491 40.346 1.00 19.85 285 ALA A O 1
ATOM 2117 N N . THR A 1 286 ? 36.686 29.528 38.313 1.00 17.84 286 THR A N 1
ATOM 2118 C CA . THR A 1 286 ? 36.234 30.740 37.639 1.00 17.85 286 THR A CA 1
ATOM 2119 C C . THR A 1 286 ? 34.771 31.034 37.946 1.00 18.46 286 THR A C 1
ATOM 2120 O O . THR A 1 286 ? 34.410 32.187 38.212 1.00 20.45 286 THR A O 1
ATOM 2124 N N . PHE A 1 287 ? 33.912 30.009 37.903 1.00 16.02 287 PHE A N 1
ATOM 2125 C CA . PHE A 1 287 ? 32.519 30.198 38.297 1.00 16.24 287 PHE A CA 1
ATOM 2126 C C . PHE A 1 287 ? 32.421 30.861 39.664 1.00 17.68 287 PHE A C 1
ATOM 2127 O O . PHE A 1 287 ? 31.614 31.777 39.864 1.00 18.83 287 PHE A O 1
ATOM 2135 N N . ARG A 1 288 ? 33.225 30.396 40.623 1.00 17.36 288 ARG A N 1
ATOM 2136 C CA . ARG A 1 288 ? 33.112 30.901 41.988 1.00 18.56 288 ARG A CA 1
ATOM 2137 C C . ARG A 1 288 ? 33.534 32.363 42.075 1.00 19.38 288 ARG A C 1
ATOM 2138 O O . ARG A 1 288 ? 32.960 33.130 42.858 1.00 21.05 288 ARG A O 1
ATOM 2146 N N . LYS A 1 289 ? 34.533 32.773 41.286 1.00 20.41 289 LYS A N 1
ATOM 2147 C CA . LYS A 1 289 ? 34.927 34.179 41.299 1.00 21.55 289 LYS A CA 1
ATOM 2148 C C . LYS A 1 289 ? 33.880 35.055 40.627 1.00 23.28 289 LYS A C 1
ATOM 2149 O O . LYS A 1 289 ? 33.656 36.194 41.049 1.00 24.60 289 LYS A O 1
ATOM 2155 N N . LEU A 1 290 ? 33.240 34.549 39.569 1.00 21.22 290 LEU A N 1
ATOM 2156 C CA . LEU A 1 290 ? 32.261 35.357 38.847 1.00 19.51 290 LEU A CA 1
ATOM 2157 C C . LEU A 1 290 ? 30.960 35.485 39.628 1.00 23.88 290 LEU A C 1
ATOM 2158 O O . LEU A 1 290 ? 30.311 36.537 39.595 1.00 23.08 290 LEU A O 1
ATOM 2163 N N . TYR A 1 291 ? 30.561 34.426 40.329 1.00 22.15 291 TYR A N 1
ATOM 2164 C CA . TYR A 1 291 ? 29.325 34.393 41.111 1.00 21.13 291 TYR A CA 1
ATOM 2165 C C . TYR A 1 291 ? 29.653 33.895 42.514 1.00 23.75 291 TYR A C 1
ATOM 2166 O O . TYR A 1 291 ? 29.370 32.739 42.858 1.00 22.87 291 TYR A O 1
ATOM 2175 N N . PRO A 1 292 ? 30.240 34.746 43.359 1.00 25.67 292 PRO A N 1
ATOM 2176 C CA . PRO A 1 292 ? 30.617 34.296 44.710 1.00 26.28 292 PRO A CA 1
ATOM 2177 C C . PRO A 1 292 ? 29.456 33.791 45.560 1.00 27.82 292 PRO A C 1
ATOM 2178 O O . PRO A 1 292 ? 29.694 33.030 46.506 1.00 29.04 292 PRO A O 1
ATOM 2182 N N . SER A 1 293 ? 28.215 34.175 45.262 1.00 26.11 293 SER A N 1
ATOM 2183 C CA . SER A 1 293 ? 27.071 33.753 46.063 1.00 24.33 293 SER A CA 1
ATOM 2184 C C . SER A 1 293 ? 26.272 32.617 45.437 1.00 27.56 293 SER A C 1
ATOM 2185 O O . SER A 1 293 ? 25.298 32.159 46.041 1.00 29.00 293 SER A O 1
ATOM 2188 N N . LYS A 1 294 ? 26.647 32.156 44.249 1.00 25.53 294 LYS A N 1
ATOM 2189 C CA . LYS A 1 294 ? 25.965 31.031 43.629 1.00 26.07 294 LYS A CA 1
ATOM 2190 C C . LYS A 1 294 ? 26.574 29.717 44.105 1.00 23.50 294 LYS A C 1
ATOM 2191 O O . LYS A 1 294 ? 27.760 29.640 44.429 1.00 24.49 294 LYS A O 1
ATOM 2197 N N . THR A 1 295 ? 25.740 28.682 44.148 1.00 25.80 295 THR A N 1
ATOM 2198 C CA . THR A 1 295 ? 26.176 27.352 44.545 1.00 24.01 295 THR A CA 1
ATOM 2199 C C . THR A 1 295 ? 26.7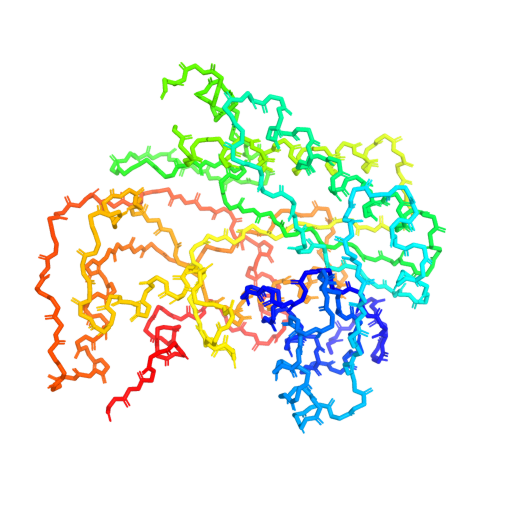37 26.622 43.333 1.00 19.46 295 THR A C 1
ATOM 2200 O O . THR A 1 295 ? 26.071 26.527 42.298 1.00 25.13 295 THR A O 1
ATOM 2204 N N . PHE A 1 296 ? 27.958 26.117 43.465 1.00 19.33 296 PHE A N 1
ATOM 2205 C CA . PHE A 1 296 ? 28.618 25.332 42.436 1.00 19.49 296 PHE A CA 1
ATOM 2206 C C . PHE A 1 296 ? 29.160 24.054 43.051 1.00 18.91 296 PHE A C 1
ATOM 2207 O O . PHE A 1 296 ? 29.383 23.990 44.266 1.00 20.43 296 PHE A O 1
ATOM 2215 N N . PRO A 1 297 ? 29.362 23.017 42.246 1.00 17.47 297 PRO A N 1
ATOM 2216 C CA . PRO A 1 297 ? 30.007 21.808 42.762 1.00 16.83 297 PRO A CA 1
ATOM 2217 C C . PRO A 1 297 ? 31.367 22.126 43.365 1.00 18.11 297 PRO A C 1
ATOM 2218 O O . PRO A 1 297 ? 32.052 23.068 42.955 1.00 18.22 297 PRO A O 1
ATOM 2222 N N . ALA A 1 298 ? 31.746 21.333 44.363 1.00 17.30 298 ALA A N 1
ATOM 2223 C CA . ALA A 1 298 ? 33.104 21.357 44.870 1.00 16.74 298 ALA A CA 1
ATOM 2224 C C . ALA A 1 298 ? 34.028 20.681 43.859 1.00 18.33 298 ALA A C 1
ATOM 2225 O O . ALA A 1 298 ? 33.585 20.134 42.846 1.00 19.81 298 ALA A O 1
ATOM 2227 N N . ASP A 1 299 ? 35.329 20.700 44.124 1.00 19.57 299 ASP A N 1
ATOM 2228 C CA . ASP A 1 299 ? 36.273 20.241 43.110 1.00 19.96 299 ASP A CA 1
ATOM 2229 C C . ASP A 1 299 ? 36.077 18.767 42.760 1.00 23.29 299 ASP A C 1
ATOM 2230 O O . ASP A 1 299 ? 35.628 17.951 43.575 1.00 22.21 299 ASP A O 1
ATOM 2235 N N . PHE A 1 300 ? 36.394 18.449 41.515 1.00 19.52 300 PHE A N 1
ATOM 2236 C CA . PHE A 1 300 ? 36.384 17.094 40.990 1.00 21.11 300 PHE A CA 1
ATOM 2237 C C . PHE A 1 300 ? 37.701 16.422 41.320 1.00 20.60 300 PHE A C 1
ATOM 2238 O O . PHE A 1 300 ? 38.679 17.087 41.667 1.00 21.81 300 PHE A O 1
ATOM 2246 N N . PRO A 1 301 ? 37.777 15.096 41.180 1.00 23.74 301 PRO A N 1
ATOM 2247 C CA . PRO A 1 301 ? 39.075 14.426 41.299 1.00 21.12 301 PRO A CA 1
ATOM 2248 C C . PRO A 1 301 ? 40.060 14.955 40.268 1.00 25.89 301 PRO A C 1
ATOM 2249 O O . PRO A 1 301 ? 39.690 15.341 39.156 1.00 26.02 301 PRO A O 1
ATOM 2253 N N . ASP A 1 302 ? 41.329 14.973 40.659 1.00 23.04 302 ASP A N 1
ATOM 2254 C CA . ASP A 1 302 ? 42.365 15.525 39.801 1.00 29.66 302 ASP A CA 1
ATOM 2255 C C . ASP A 1 302 ? 42.545 14.606 38.597 1.00 31.11 302 ASP A C 1
ATOM 2256 O O . ASP A 1 302 ? 42.564 13.379 38.730 1.00 29.89 302 ASP A O 1
ATOM 2261 N N . GLN A 1 303 ? 42.643 15.204 37.410 1.00 27.99 303 GLN A N 1
ATOM 2262 C CA . GLN A 1 303 ? 42.802 14.454 36.170 1.00 34.48 303 GLN A CA 1
ATOM 2263 C C . GLN A 1 303 ? 44.171 14.660 35.539 1.00 31.19 303 GLN A C 1
ATOM 2264 O O . GLN A 1 303 ? 44.399 14.203 34.413 1.00 33.35 303 GLN A O 1
ATOM 2270 N N . GLY A 1 304 ? 45.077 15.337 36.227 1.00 26.54 304 GLY A N 1
ATOM 2271 C CA . GLY A 1 304 ? 46.329 15.735 35.625 1.00 24.72 304 GLY A CA 1
ATOM 2272 C C . GLY A 1 304 ? 46.174 17.033 34.863 1.00 21.92 304 GLY A C 1
ATOM 2273 O O . GLY A 1 304 ? 45.123 17.682 34.871 1.00 22.39 304 GLY A O 1
ATOM 2274 N N . GLN A 1 305 ? 47.251 17.422 34.191 1.00 24.59 305 GLN A N 1
ATOM 2275 C CA . GLN A 1 305 ? 47.236 18.630 33.383 1.00 22.43 305 GLN A CA 1
ATOM 2276 C C . GLN A 1 305 ? 47.786 18.336 31.996 1.00 22.45 305 GLN A C 1
ATOM 2277 O O . GLN A 1 305 ? 48.586 17.417 31.803 1.00 23.09 305 GLN A O 1
ATOM 2283 N N . ASP A 1 306 ? 47.327 19.124 31.028 1.00 20.63 306 ASP A N 1
ATOM 2284 C CA . ASP A 1 306 ? 47.838 19.072 29.666 1.00 21.19 306 ASP A CA 1
ATOM 2285 C C . ASP A 1 306 ? 49.170 19.811 29.675 1.00 21.01 306 ASP A C 1
ATOM 2286 O O . ASP A 1 306 ? 49.213 21.019 29.927 1.00 21.94 306 ASP A O 1
ATOM 2291 N N . LEU A 1 307 ? 50.262 19.098 29.407 1.00 21.26 307 LEU A N 1
ATOM 2292 C CA . LEU A 1 307 ? 51.585 19.708 29.357 1.00 21.95 307 LEU A CA 1
ATOM 2293 C C . LEU A 1 307 ? 52.073 19.957 27.940 1.00 25.50 307 LEU A C 1
ATOM 2294 O O . LEU A 1 307 ? 53.226 20.354 27.750 1.00 22.87 307 LEU A O 1
ATOM 2299 N N . SER A 1 308 ? 51.228 19.735 26.944 1.00 21.52 308 SER A N 1
ATOM 2300 C CA . SER A 1 308 ? 51.633 19.984 25.575 1.00 19.75 308 SER A CA 1
ATOM 2301 C C . SER A 1 308 ? 51.696 21.483 25.291 1.00 20.23 308 SER A C 1
ATOM 2302 O O . SER A 1 308 ? 51.121 22.310 26.008 1.00 21.26 308 SER A O 1
ATOM 2305 N N . LYS A 1 309 ? 52.427 21.824 24.230 1.00 20.60 309 LYS A N 1
ATOM 2306 C CA . LYS A 1 309 ? 52.542 23.189 23.742 1.00 19.10 309 LYS A CA 1
ATOM 2307 C C . LYS A 1 309 ? 52.275 23.191 22.245 1.00 20.03 309 LYS A C 1
ATOM 2308 O O . LYS A 1 309 ? 52.662 22.255 21.539 1.00 19.09 309 LYS A O 1
ATOM 2314 N N . PHE A 1 310 ? 51.606 24.240 21.772 1.00 18.79 310 PHE A N 1
ATOM 2315 C CA . PHE A 1 310 ? 51.245 24.398 20.372 1.00 17.82 310 PHE A CA 1
ATOM 2316 C C . PHE A 1 310 ? 51.977 25.592 19.771 1.00 16.43 310 PHE A C 1
ATOM 2317 O O . PHE A 1 310 ? 52.162 26.624 20.425 1.00 17.85 310 PHE A O 1
ATOM 2325 N N . ASP A 1 311 ? 52.348 25.460 18.499 1.00 18.24 311 ASP A N 1
ATOM 2326 C CA . ASP A 1 311 ? 52.932 26.577 17.763 1.00 20.03 311 ASP A CA 1
ATOM 2327 C C . ASP A 1 311 ? 51.788 27.508 17.374 1.00 18.41 311 ASP A C 1
ATOM 2328 O O . ASP A 1 311 ? 51.118 27.302 16.357 1.00 20.25 311 ASP A O 1
ATOM 2333 N N . THR A 1 312 ? 51.562 28.536 18.189 1.00 16.79 312 THR A N 1
ATOM 2334 C CA . THR A 1 312 ? 50.502 29.509 17.964 1.00 18.21 312 THR A CA 1
ATOM 2335 C C . THR A 1 312 ? 50.974 30.738 17.193 1.00 18.67 312 THR A C 1
ATOM 2336 O O . THR A 1 312 ? 50.289 31.768 17.215 1.00 20.08 312 THR A O 1
ATOM 2340 N N . ALA A 1 313 ? 52.122 30.663 16.521 1.00 19.89 313 ALA A N 1
ATOM 2341 C CA . ALA A 1 313 ? 52.648 31.830 15.813 1.00 19.57 313 ALA A CA 1
ATOM 2342 C C . ALA A 1 313 ? 51.660 32.457 14.835 1.00 18.09 313 ALA A C 1
ATOM 2343 O O . ALA A 1 313 ? 51.449 33.678 14.912 1.00 19.19 313 ALA A O 1
ATOM 2345 N N . PRO A 1 314 ? 51.031 31.719 13.910 1.00 17.01 314 PRO A N 1
ATOM 2346 C CA . PRO A 1 314 ? 50.045 32.374 13.039 1.00 19.35 314 PRO A CA 1
ATOM 2347 C C . PRO A 1 314 ? 48.806 32.841 13.781 1.00 15.86 314 PRO A C 1
ATOM 2348 O O . PRO A 1 314 ? 48.229 33.868 13.403 1.00 18.04 314 PRO A O 1
ATOM 2352 N N . SER A 1 315 ? 48.392 32.143 14.843 1.00 16.26 315 SER A N 1
ATOM 2353 C CA . SER A 1 315 ? 47.214 32.575 15.588 1.00 14.95 315 SER A CA 1
ATOM 2354 C C . SER A 1 315 ? 47.442 33.941 16.219 1.00 15.63 315 SER A C 1
ATOM 2355 O O . SER A 1 315 ? 46.592 34.833 16.133 1.00 14.68 315 SER A O 1
ATOM 2358 N N . LEU A 1 316 ? 48.597 34.119 16.862 1.00 15.84 316 LEU A N 1
ATOM 2359 C CA . LEU A 1 316 ? 48.888 35.387 17.516 1.00 16.49 316 LEU A CA 1
ATOM 2360 C C . LEU A 1 316 ? 49.166 36.494 16.507 1.00 16.57 316 LEU A C 1
ATOM 2361 O O . LEU A 1 316 ? 48.850 37.658 16.771 1.00 17.89 316 LEU A O 1
ATOM 2366 N N . GLU A 1 317 ? 49.746 36.152 15.355 1.00 16.37 317 GLU A N 1
ATOM 2367 C CA . GLU A 1 317 ? 49.872 37.125 14.271 1.00 17.32 317 GLU A CA 1
ATOM 2368 C C . GLU A 1 317 ? 48.511 37.623 13.801 1.00 17.90 317 GLU A C 1
ATOM 2369 O O . GLU A 1 317 ? 48.325 38.823 13.569 1.00 19.27 317 GLU A O 1
ATOM 2375 N N . ILE A 1 318 ? 47.548 36.715 13.642 1.00 15.93 318 ILE A N 1
ATOM 2376 C CA . ILE A 1 318 ? 46.195 37.123 13.274 1.00 17.87 318 ILE A CA 1
ATOM 2377 C C . ILE A 1 318 ? 45.614 38.060 14.325 1.00 17.54 318 ILE A C 1
ATOM 2378 O O . ILE A 1 318 ? 45.101 39.138 14.010 1.00 17.31 318 ILE A O 1
ATOM 2383 N N . LEU A 1 319 ? 45.672 37.656 15.597 1.00 16.31 319 LEU A N 1
ATOM 2384 C CA . LEU A 1 319 ? 45.047 38.466 16.637 1.00 18.50 319 LEU A CA 1
ATOM 2385 C C . LEU A 1 319 ? 45.667 39.858 16.704 1.00 19.29 319 LEU A C 1
ATOM 2386 O O . LEU A 1 319 ? 44.950 40.856 16.846 1.00 19.40 319 LEU A O 1
ATOM 2391 N N . LYS A 1 320 ? 46.994 39.943 16.580 1.00 19.54 320 LYS A N 1
ATOM 2392 C CA . LYS A 1 320 ? 47.668 41.240 16.592 1.00 22.71 320 LYS A CA 1
ATOM 2393 C C . LYS A 1 320 ? 47.266 42.089 15.390 1.00 22.00 320 LYS A C 1
ATOM 2394 O O . LYS A 1 320 ? 47.004 43.291 15.529 1.00 21.07 320 LYS A O 1
ATOM 2400 N N . SER A 1 321 ? 47.206 41.483 14.200 1.00 20.07 321 SER A N 1
ATOM 2401 C CA . SER A 1 321 ? 46.824 42.232 13.005 1.00 20.59 321 SER A CA 1
ATOM 2402 C C . SER A 1 321 ? 45.400 42.758 13.106 1.00 22.70 321 SER A C 1
ATOM 2403 O O . SER A 1 321 ? 45.080 43.806 12.533 1.00 28.41 321 SER A O 1
ATOM 2406 N N . LEU A 1 322 ? 44.534 42.045 13.820 1.00 18.84 322 LEU A N 1
ATOM 2407 C CA . LEU A 1 322 ? 43.146 42.429 14.018 1.00 21.26 322 LEU A CA 1
ATOM 2408 C C . LEU A 1 322 ? 42.953 43.308 15.250 1.00 23.08 322 LEU A C 1
ATOM 2409 O O . LEU A 1 322 ? 41.812 43.518 15.676 1.00 27.80 322 LEU A O 1
ATOM 2414 N N . GLY A 1 323 ? 44.037 43.812 15.834 1.00 22.47 323 GLY A N 1
ATOM 2415 C CA . GLY A 1 323 ? 43.937 44.761 16.924 1.00 24.74 323 GLY A CA 1
ATOM 2416 C C . GLY A 1 323 ? 43.806 44.165 18.304 1.00 24.41 323 GLY A C 1
ATOM 2417 O O . GLY A 1 323 ? 43.394 44.875 19.229 1.00 27.72 323 GLY A O 1
ATOM 2418 N N . ARG A 1 324 ? 44.146 42.882 18.479 1.00 23.58 324 ARG A N 1
ATOM 2419 C CA . ARG A 1 324 ? 44.089 42.229 19.774 1.00 27.71 324 ARG A CA 1
ATOM 2420 C C . ARG A 1 324 ? 45.500 42.021 20.311 1.00 27.78 324 ARG A C 1
ATOM 2421 O O . ARG A 1 324 ? 46.418 41.713 19.544 1.00 32.04 324 ARG A O 1
ATOM 2429 N N . PRO A 1 325 ? 45.707 42.180 21.619 1.00 33.37 325 PRO A N 1
ATOM 2430 C CA . PRO A 1 325 ? 47.061 41.996 22.163 1.00 35.40 325 PRO A CA 1
ATOM 2431 C C . PRO A 1 325 ? 47.492 40.545 22.169 1.00 33.39 325 PRO A C 1
ATOM 2432 O O . PRO A 1 325 ? 48.690 40.253 22.065 1.00 36.51 325 PRO A O 1
ATOM 2436 N N . GLY A 1 326 ? 46.536 39.631 22.277 1.00 32.09 326 GLY A N 1
ATOM 2437 C CA . GLY A 1 326 ? 46.826 38.236 22.542 1.00 28.60 326 GLY A CA 1
ATOM 2438 C C . GLY A 1 326 ? 45.516 37.504 22.748 1.00 23.85 326 GLY A C 1
ATOM 2439 O O . GLY A 1 326 ? 44.472 37.952 22.279 1.00 24.31 326 GLY A O 1
ATOM 2440 N N . TRP A 1 327 ? 45.581 36.389 23.469 1.00 20.46 327 TRP A N 1
ATOM 2441 C CA . TRP A 1 327 ? 44.380 35.602 23.720 1.00 16.65 327 TRP A CA 1
ATOM 2442 C C . TRP A 1 327 ? 43.526 36.235 24.810 1.00 19.56 327 TRP A C 1
ATOM 2443 O O . TRP A 1 327 ? 44.038 36.788 25.786 1.00 21.02 327 TRP A O 1
ATOM 2454 N N . ARG A 1 328 ? 42.209 36.110 24.659 1.00 16.00 328 ARG A N 1
ATOM 2455 C CA . ARG A 1 328 ? 41.320 36.427 25.765 1.00 18.61 328 ARG A CA 1
ATOM 2456 C C . ARG A 1 328 ? 41.519 35.398 26.870 1.00 16.60 328 ARG A C 1
ATOM 2457 O O . ARG A 1 328 ? 41.722 34.209 26.604 1.00 17.78 328 ARG A O 1
ATOM 2465 N N . SER A 1 329 ? 41.462 35.864 28.112 1.00 17.41 329 SER A N 1
ATOM 2466 C CA . SER A 1 329 ? 41.679 35.012 29.266 1.00 16.99 329 SER A CA 1
ATOM 2467 C C . SER A 1 329 ? 40.515 34.043 29.457 1.00 17.41 329 SER A C 1
ATOM 2468 O O . SER A 1 329 ? 39.421 34.225 28.916 1.00 16.47 329 SER A O 1
ATOM 2471 N N . ILE A 1 330 ? 40.762 32.994 30.249 1.00 16.86 330 ILE A N 1
ATOM 2472 C CA . ILE A 1 330 ? 39.683 32.054 30.536 1.00 16.63 330 ILE A CA 1
ATOM 2473 C C . ILE A 1 330 ? 38.609 32.713 31.384 1.00 15.38 330 ILE A C 1
ATOM 2474 O O . ILE A 1 330 ? 37.423 32.409 31.238 1.00 15.92 330 ILE A O 1
ATOM 2479 N N . GLU A 1 331 ? 39.000 33.631 32.266 1.00 18.26 331 GLU A N 1
ATOM 2480 C CA . GLU A 1 331 ? 38.028 34.349 33.079 1.00 19.39 331 GLU A CA 1
ATOM 2481 C C . GLU A 1 331 ? 37.087 35.175 32.208 1.00 19.97 331 GLU A C 1
ATOM 2482 O O . GLU A 1 331 ? 35.863 35.138 32.386 1.00 19.83 331 GLU A O 1
ATOM 2488 N N . GLU A 1 332 ? 37.636 35.905 31.238 1.00 19.57 332 GLU A N 1
ATOM 2489 C CA . GLU A 1 332 ? 36.790 36.698 30.352 1.00 19.58 332 GLU A CA 1
ATOM 2490 C C . GLU A 1 332 ? 35.960 35.812 29.425 1.00 19.03 332 GLU A C 1
ATOM 2491 O O . GLU A 1 332 ? 34.805 36.135 29.121 1.00 19.67 332 GLU A O 1
ATOM 2497 N N . SER A 1 333 ? 36.528 34.688 28.971 1.00 17.23 333 SER A N 1
ATOM 2498 C CA . SER A 1 333 ? 35.788 33.772 28.105 1.00 17.02 333 SER A CA 1
ATOM 2499 C C . SER A 1 333 ? 34.604 33.151 28.833 1.00 14.38 333 SER A C 1
ATOM 2500 O O . SER A 1 333 ? 33.503 33.046 28.275 1.00 15.07 333 SER A O 1
ATOM 2503 N N . ILE A 1 334 ? 34.816 32.717 30.076 1.00 17.20 334 ILE A N 1
ATOM 2504 C CA . ILE A 1 334 ? 33.729 32.118 30.841 1.00 16.22 334 ILE A CA 1
ATOM 2505 C C . ILE A 1 334 ? 32.691 33.172 31.213 1.00 15.66 334 ILE A C 1
ATOM 2506 O O . ILE A 1 334 ? 31.483 32.907 31.190 1.00 17.25 334 ILE A O 1
ATOM 2511 N N . LYS A 1 335 ? 33.139 34.395 31.517 1.00 16.97 335 LYS A N 1
ATOM 2512 C CA . LYS A 1 335 ? 32.202 35.491 31.742 1.00 17.63 335 LYS A CA 1
ATOM 2513 C C . LYS A 1 335 ? 31.335 35.743 30.512 1.00 20.70 335 LYS A C 1
ATOM 2514 O O . LYS A 1 335 ? 30.146 36.056 30.635 1.00 20.02 335 LYS A O 1
ATOM 2520 N N . ASP A 1 336 ? 31.905 35.604 29.313 1.00 17.91 336 ASP A N 1
ATOM 2521 C CA . ASP A 1 336 ? 31.094 35.736 28.106 1.00 18.36 336 ASP A CA 1
ATOM 2522 C C . ASP A 1 336 ? 29.974 34.702 28.078 1.00 17.37 336 ASP A C 1
ATOM 2523 O O . ASP A 1 336 ? 28.894 34.962 27.534 1.00 19.60 336 ASP A O 1
ATOM 2528 N N . LEU A 1 337 ? 30.226 33.515 28.632 1.00 17.12 337 LEU A N 1
ATOM 2529 C CA . LEU A 1 337 ? 29.239 32.439 28.642 1.00 16.60 337 LEU A CA 1
ATOM 2530 C C . LEU A 1 337 ? 28.191 32.620 29.737 1.00 16.24 337 LEU A C 1
ATOM 2531 O O . LEU A 1 337 ? 26.991 32.496 29.479 1.00 18.01 337 LEU A O 1
ATOM 2536 N N . VAL A 1 338 ? 28.621 32.901 30.965 1.00 16.36 338 VAL A N 1
ATOM 2537 C CA . VAL A 1 338 ? 27.733 32.823 32.123 1.00 19.87 338 VAL A CA 1
ATOM 2538 C C . VAL A 1 338 ? 27.425 34.172 32.750 1.00 20.29 338 VAL A C 1
ATOM 2539 O O . VAL A 1 338 ? 26.555 34.237 33.635 1.00 22.60 338 VAL A O 1
ATOM 2543 N N . GLY A 1 339 ? 28.098 35.240 32.340 1.00 20.30 339 GLY A N 1
ATOM 2544 C CA . GLY A 1 339 ? 27.917 36.519 32.994 1.00 22.25 339 GLY A CA 1
ATOM 2545 C C . GLY A 1 339 ? 28.701 36.592 34.292 1.00 22.23 339 GLY A C 1
ATOM 2546 O O . GLY A 1 339 ? 29.603 35.789 34.557 1.00 21.63 339 GLY A O 1
ATOM 2547 N N . SER A 1 340 ? 28.346 37.574 35.117 1.00 23.16 340 SER A N 1
ATOM 2548 C CA . SER A 1 340 ? 29.019 37.719 36.401 1.00 26.39 340 SER A CA 1
ATOM 2549 C C . SER A 1 340 ? 28.132 38.487 37.370 1.00 29.41 340 SER A C 1
ATOM 2550 O O . SER A 1 340 ? 27.186 39.170 36.970 1.00 25.45 340 SER A O 1
ATOM 2553 N N . GLU A 1 341 ? 28.456 38.354 38.656 1.00 33.60 341 GLU A N 1
ATOM 2554 C CA . GLU A 1 341 ? 27.750 39.026 39.750 1.00 37.38 341 GLU A CA 1
ATOM 2555 C C . GLU A 1 341 ? 26.246 38.773 39.728 1.00 42.94 341 GLU A C 1
ATOM 2556 O O . GLU A 1 341 ? 25.452 39.713 39.670 1.00 53.32 341 GLU A O 1
#

B-factor: mean 23.23, std 8.21, range [12.18, 53.81]

Radius of gyration: 19.14 Å; Cα contacts (8 Å, |Δi|>4): 680; chains: 1; bounding box: 44×49×56 Å

Foldseek 3Di:
DPQWPADAQAEEEEEPCLEQLNVLLVVVCLVRRYAYEYEDLDPVSCVLVCVVCCVVRNPRYHYDHQNDLQDQCSCVPVCARHQEYEYPDFDADPDLALCVGQVRLQRSLVNVVVNLLVYVNHAAYEYEFACLQQHQFDFPDADAEAEQPGGPPVLLVCSRPPCDSSSSSSNNSNSNVVSNVVCCVVPVGNYFYEYEHEYQEFAARSDCVNHLPHSNNVLVCQLVPDDDPCLLVRAWFFYAYSNLSSLQRVCSRTPPVHTPGYAYRGADIDGVQNSQVLSCQQEVPDDGDDDDPDRHIRNYYYDRVVSCVSCVVVPHNGTDDPSVRNCRYVNGD

Sequence (333 aa):
IDNAVLPEGSLVLVTGANGFVASHVVEQLLEHGYKVRGTARSASKLANLQKRWDAKYPGRFETAVVEDMLKQGAYDEVIKGAAGVAHIASVVSFSNKYDEVVTPAIGGTLNALRAAAATPSVKRFVLTSSTVSALIPKPNVEGIYLDEKSWNLESIDKAKTLPKSLWVYAASKTEAELAAWKFMDENKPHFTLNAVLPNYTIGTIFDPETQSGSTSGWMMSLFNGEVSPALALFPPTYYVSAVDIGLLHLGCLVLPQIERRRVYGTAGTFDWNTVLATFRKLYPSKTFPADFPDQGQDLSKFDTAPSLEILKSLGRPGWRSIEESIKDLVGSE

GO terms:
  GO:0008106 alcohol dehydrogenase (NADP+) activity (F, IDA)

Secondary structure (DSSP, 8-state):
-TT-SSPTT-EEEEETTTSHHHHHHHHHHHHTT-EEEEEESSGGGGHHHHHHHHHHSTTTEEEEE-S-TTSTTTTTTTTTT-SEEEE--------SSHHHHHHHHHHHHHHHHHHHHT-TT--EEEEE--GGGT----TT----EE-TT---HHHHHHHHH---HHHHHHHHHHHHHHHHHHHHHHH--SSEEEEEEE-EEE---S-HHHH-SSHHHHHHHHHTT---GGGGGS-SEEEEEHHHHHHHHHHHHH-TT--S-EEEE--EEE-HHHHHHHHHHH-TTS----PPPP------EE--HHHHHHHHHTT--SPPPHHHHHHHHH---

Organism: Sporidiobolus salmonicolor (NCBI:txid5005)

InterPro domains:
  IPR001509 NAD-dependent epimerase/dehydratase [PF01370] (15-199)
  IPR036291 NAD(P)-binding domain superfamily [SSF51735] (10-338)
  IPR050425 NAD(P)-dependent dehydratase-like [PTHR10366] (14-297)

Solvent-accessible surface area: 14553 Å² total; per-residue (Å²): 70,123,122,29,34,0,89,146,29,19,28,0,1,0,0,14,0,36,31,12,30,1,0,3,0,0,9,18,0,6,96,51,27,3,78,1,59,0,4,5,132,36,56,83,99,0,38,56,1,64,136,80,0,62,85,102,23,98,57,107,4,101,39,14,75,12,136,70,12,74,127,169,38,18,4,90,136,8,9,142,55,0,15,0,1,0,3,29,20,48,34,87,34,188,36,152,131,32,98,92,8,8,90,20,12,45,25,2,8,30,18,3,0,131,13,0,36,84,15,118,49,0,100,4,0,0,9,21,8,12,6,15,0,7,11,14,20,73,56,98,68,146,81,33,133,9,34,38,162,22,58,5,115,65,0,29,98,68,13,124,109,73,167,112,82,58,34,38,87,0,0,7,27,0,44,9,1,58,18,0,41,118,20,22,90,118,85,154,28,98,6,20,1,0,0,0,0,10,29,14,2,0,0,50,20,37,7,84,147,61,6,57,73,14,31,0,7,106,0,52,36,1,16,90,39,99,84,53,127,48,14,80,108,55,36,4,13,16,15,0,0,0,29,0,0,0,9,0,0,0,0,0,0,0,3,55,81,2,57,155,69,7,0,0,0,3,22,20,61,10,14,10,31,45,0,0,41,1,0,85,115,22,51,108,118,87,122,25,26,82,88,34,118,119,51,6,76,8,81,3,136,18,35,25,63,3,0,72,67,0,0,147,43,26,66,63,126,16,54,59,45,13,74,95,0,0,86,52,14,14,29,28,174

Nearest PDB structures (foldseek):
  8jqj-assembly1_A  TM=1.003E+00  e=5.832E-73  Sporobolomyces salmonicolor
  8jqk-assembly1_B  TM=9.857E-01  e=9.664E-69  Sporobolomyces salmonicolor
  1zze-assembly2_B  TM=9.940E-01  e=8.926E-67  Sporobolomyces salmonicolor
  8jqk-assembly1_A  TM=9.712E-01  e=1.841E-66  Sporobolomyces salmonicolor
  2c29-assembly1_D  TM=8.327E-01  e=1.074E-22  Vitis vinifera